Protein AF-D7G111-F1 (afdb_monomer)

Nearest PDB structures (foldseek):
  3nix-assembly6_F  TM=6.877E-01  e=3.888E-08  Cytophaga hutchinsonii ATCC 33406
  6net-assembly2_A  TM=7.060E-01  e=2.434E-07  Talaromyces stipitatus ATCC 10500
  7cp7-assembly1_A  TM=6.279E-01  e=1.270E-07  Aspergillus fumigatus Z5
  5tue-assembly2_B  TM=6.076E-01  e=1.063E-07  uncultured bacterium
  7kpt-assembly1_A  TM=6.202E-01  e=1.811E-07  Penicillium citrinum

Organism: Ectocarpus siliculosus (NCBI:txid2880)

Radius of gyration: 23.53 Å; Cα contacts (8 Å, |Δi|>4): 648; chains: 1; bounding box: 62×45×78 Å

Sequence (335 aa):
MEAMPSSIQAMGAGGSSTYQGLLRADAGWTALRNMKTGDDAGPAPTYVTESDTPLGAENPPAFDVVVCGGTLGIFVATALQMRGFRVGVVERGPLLGREQEWNISEAELEEMVEAEVLSKEDAEECVSIRFNPLRAGFKRAEGDPDAVDTFCPDVLNTGVKPSLLVDRARRRFEAKGGVVMEFTSIDGVSVRPDGVALSTSPSSPPGGKPPASGAATGEEVTSRLVLDCMGNASPMVRQIRWGKKPEGVCLVVGSCARGYNPDTNKSGDIIYANNPILDKGDGVGVQYFWEAFPAGSGPGDRLRHRTLPSSSPKRTLGLSFNESSRDCSKKQRRV

Foldseek 3Di:
DDDDDPDDDFQDVHGDPDPVSVVVVVVVLVCLLVQFFDVRLPDFDAFEAEDQDAPDPVDAAPWQEEEEAQLVSLLVQLLVLVVPTAYEYEAQADRFFTQFWFQAFPVVLVVSCVSVLAPPVLSVVFWLDFFDWAWEWADAAVVPPPTDIDTDGRGSRTIGGSRSSSVRSVVSSVVSPHYYHHQKDFRHWYQYPNWIWTFIAGHAYVPDDGPPDDDPGGDIRTHRYYHYPNPPPDSVVCSVQRSHRDQKDKDKDKDKDFDADLVPQRYWYCWDFPDHFDDPDPPDTWTKIKTKHQGSVDSRMIIIMIITMDRDSNDDDDDDDDDPPPDPDDDDDDD

pLDDT: mean 80.19, std 21.82, range [21.8, 98.81]

Structure (mmCIF, N/CA/C/O backbone):
data_AF-D7G111-F1
#
_entry.id   AF-D7G111-F1
#
loop_
_atom_site.group_PDB
_atom_site.id
_atom_site.type_symbol
_atom_site.label_atom_id
_atom_site.label_alt_id
_atom_site.label_comp_id
_atom_site.label_asym_id
_atom_site.label_entity_id
_atom_site.label_seq_id
_atom_site.pdbx_PDB_ins_code
_atom_site.Cartn_x
_atom_site.Cartn_y
_atom_site.Cartn_z
_atom_site.occupancy
_atom_site.B_iso_or_equiv
_atom_site.auth_seq_id
_atom_site.auth_comp_id
_atom_site.auth_asym_id
_atom_site.auth_atom_id
_atom_site.pdbx_PDB_model_num
ATOM 1 N N . MET A 1 1 ? 0.234 27.139 -22.743 1.00 32.88 1 MET A N 1
ATOM 2 C CA . MET A 1 1 ? 0.000 25.698 -22.520 1.00 32.88 1 MET A CA 1
ATOM 3 C C . MET A 1 1 ? -1.493 25.484 -22.589 1.00 32.88 1 MET A C 1
ATOM 5 O O . MET A 1 1 ? -2.193 25.985 -21.719 1.00 32.88 1 MET A O 1
ATOM 9 N N . GLU A 1 2 ? -1.977 24.849 -23.652 1.00 27.45 2 GLU A N 1
ATOM 10 C CA . GLU A 1 2 ? -3.376 24.424 -23.729 1.00 27.45 2 GLU A CA 1
ATOM 11 C C . GLU A 1 2 ? -3.625 23.352 -22.662 1.00 27.45 2 GLU A C 1
ATOM 13 O O . GLU A 1 2 ? -2.808 22.449 -22.470 1.00 27.45 2 GLU A O 1
ATOM 18 N N . ALA A 1 3 ? -4.713 23.497 -21.908 1.00 32.97 3 ALA A N 1
ATOM 19 C CA . ALA A 1 3 ? -5.114 22.515 -20.915 1.00 32.97 3 ALA A CA 1
ATOM 20 C C . ALA A 1 3 ? -5.545 21.225 -21.629 1.00 32.97 3 ALA A C 1
ATOM 22 O O . ALA A 1 3 ? -6.372 21.268 -22.538 1.00 32.97 3 ALA A O 1
ATOM 23 N N . MET A 1 4 ? -4.996 20.080 -21.215 1.00 35.44 4 MET A N 1
ATOM 24 C CA . MET A 1 4 ? -5.450 18.787 -21.727 1.00 35.44 4 MET A CA 1
ATOM 25 C C . MET A 1 4 ? -6.903 18.522 -21.296 1.00 35.44 4 MET A C 1
ATOM 27 O O . MET A 1 4 ? -7.257 18.852 -20.158 1.00 35.44 4 MET A O 1
ATOM 31 N N . PRO A 1 5 ? -7.739 17.920 -22.164 1.00 34.38 5 PRO A N 1
ATOM 32 C CA . PRO A 1 5 ? -9.140 17.643 -21.863 1.00 34.38 5 PRO A CA 1
ATOM 33 C C . PRO A 1 5 ? -9.310 16.761 -20.614 1.00 34.38 5 PRO A C 1
ATOM 35 O O . PRO A 1 5 ? -8.486 15.898 -20.305 1.00 34.38 5 PRO A O 1
ATOM 38 N N . SER A 1 6 ? -10.402 17.003 -19.889 1.00 38.88 6 SER A N 1
ATOM 39 C CA . SER A 1 6 ? -10.737 16.460 -18.564 1.00 38.88 6 SER A CA 1
ATOM 40 C C . SER A 1 6 ? -11.273 15.021 -18.564 1.00 38.88 6 SER A C 1
ATOM 42 O O . SER A 1 6 ? -11.900 14.600 -17.592 1.00 38.88 6 SER A O 1
ATOM 44 N N . SER A 1 7 ? -11.051 14.243 -19.626 1.00 38.06 7 SER A N 1
ATOM 45 C CA . SER A 1 7 ? -11.415 12.825 -19.634 1.00 38.06 7 SER A CA 1
ATOM 46 C C . SER A 1 7 ? -10.479 12.061 -18.693 1.00 38.06 7 SER A C 1
ATOM 48 O O . SER A 1 7 ? -9.290 11.963 -18.985 1.00 38.06 7 SER A O 1
ATOM 50 N N . ILE A 1 8 ? -11.039 11.616 -17.559 1.00 42.81 8 ILE A N 1
ATOM 51 C CA . ILE A 1 8 ? -10.524 10.669 -16.549 1.00 42.81 8 ILE A CA 1
ATOM 52 C C . ILE A 1 8 ? -9.005 10.476 -16.646 1.00 42.81 8 ILE A C 1
ATOM 54 O O . ILE A 1 8 ? -8.492 9.602 -17.336 1.00 42.81 8 ILE A O 1
ATOM 58 N N . GLN A 1 9 ? -8.278 11.380 -15.995 1.00 37.62 9 GLN A N 1
ATOM 59 C CA . GLN A 1 9 ? -6.823 11.362 -15.977 1.00 37.62 9 GLN A CA 1
ATOM 60 C C . GLN A 1 9 ? -6.347 10.415 -14.877 1.00 37.62 9 GLN A C 1
ATOM 62 O O . GLN A 1 9 ? -6.691 10.594 -13.707 1.00 37.62 9 GLN A O 1
ATOM 67 N N . ALA A 1 10 ? -5.530 9.432 -15.260 1.00 34.69 10 ALA A N 1
ATOM 68 C CA . ALA A 1 10 ? -4.959 8.442 -14.360 1.00 34.69 10 ALA A CA 1
ATOM 69 C C . ALA A 1 10 ? -4.316 9.101 -13.126 1.00 34.69 10 ALA A C 1
ATOM 71 O O . ALA A 1 10 ? -3.372 9.899 -13.206 1.00 34.69 10 ALA A O 1
ATOM 72 N N . MET A 1 11 ? -4.857 8.741 -11.967 1.00 37.78 11 MET A N 1
ATOM 73 C CA . MET A 1 11 ? -4.357 9.093 -10.650 1.00 37.78 11 MET A CA 1
ATOM 74 C C . MET A 1 11 ? -3.083 8.276 -10.378 1.00 37.78 11 MET A C 1
ATOM 76 O O . MET A 1 11 ? -3.148 7.081 -10.095 1.00 37.78 11 MET A O 1
ATOM 80 N N . GLY A 1 12 ? -1.905 8.905 -10.495 1.00 36.12 12 GLY A N 1
ATOM 81 C CA . GLY A 1 12 ? -0.625 8.306 -10.077 1.00 36.12 12 GLY A CA 1
ATOM 82 C C . GLY A 1 12 ? -0.606 7.971 -8.575 1.00 36.12 12 GLY A C 1
ATOM 83 O O . GLY A 1 12 ? -1.610 8.159 -7.892 1.00 36.12 12 GLY A O 1
ATOM 84 N N . ALA A 1 13 ? 0.527 7.516 -8.031 1.00 39.75 13 ALA A N 1
ATOM 85 C CA . ALA A 1 13 ? 0.721 7.209 -6.599 1.00 39.75 13 ALA A CA 1
ATOM 86 C C . ALA A 1 13 ? 0.657 8.469 -5.689 1.00 39.75 13 ALA A C 1
ATOM 88 O O . ALA A 1 13 ? 1.623 8.846 -5.035 1.00 39.75 13 ALA A O 1
ATOM 89 N N . GLY A 1 14 ? -0.478 9.173 -5.721 1.00 43.22 14 GLY A N 1
ATOM 90 C CA . GLY A 1 14 ? -0.670 10.558 -5.277 1.00 43.22 14 GLY A CA 1
ATOM 91 C C . GLY A 1 14 ? -1.715 11.353 -6.085 1.00 43.22 14 GLY A C 1
ATOM 92 O O . GLY A 1 14 ? -1.921 12.535 -5.829 1.00 43.22 14 GLY A O 1
ATOM 93 N N . GLY A 1 15 ? -2.398 10.737 -7.055 1.00 42.59 15 GLY A N 1
ATOM 94 C CA . GLY A 1 15 ? -3.694 11.216 -7.533 1.00 42.59 15 GLY A CA 1
ATOM 95 C C . GLY A 1 15 ? -3.726 12.453 -8.424 1.00 42.59 15 GLY A C 1
ATOM 96 O O . GLY A 1 15 ? -4.803 12.996 -8.649 1.00 42.59 15 GLY A O 1
ATOM 97 N N . SER A 1 16 ? -2.599 12.930 -8.949 1.00 50.22 16 SER A N 1
ATOM 98 C CA . SER A 1 16 ? -2.643 14.043 -9.901 1.00 50.22 16 SER A CA 1
ATOM 99 C C . SER A 1 16 ? -1.451 14.098 -10.827 1.00 50.22 16 SER A C 1
ATOM 101 O O . SER A 1 16 ? -0.372 14.544 -10.447 1.00 50.22 16 SER A O 1
ATOM 103 N N . SER A 1 17 ? -1.690 13.724 -12.071 1.00 53.44 17 SER A N 1
ATOM 104 C CA . SER A 1 17 ? -0.793 13.894 -13.213 1.00 53.44 17 SER A CA 1
ATOM 105 C C . SER A 1 17 ? -0.890 15.299 -13.837 1.00 53.44 17 SER A C 1
ATOM 107 O O . SER A 1 17 ? -0.518 15.506 -14.987 1.00 53.44 17 SER A O 1
ATOM 109 N N . THR A 1 18 ? -1.386 16.292 -13.091 1.00 66.19 18 THR A N 1
ATOM 110 C CA . THR A 1 18 ? -1.641 17.652 -13.586 1.00 66.19 18 THR A CA 1
ATOM 111 C C . THR A 1 18 ? -0.587 18.653 -13.116 1.00 66.19 18 THR A C 1
ATOM 113 O O . THR A 1 18 ? 0.121 18.424 -12.136 1.00 66.19 18 THR A O 1
ATOM 116 N N . TYR A 1 19 ? -0.535 19.825 -13.758 1.00 74.88 19 TYR A N 1
ATOM 117 C CA . TYR A 1 19 ? 0.204 20.996 -13.259 1.00 74.88 19 TYR A CA 1
ATOM 118 C C . TYR A 1 19 ? -0.081 21.274 -11.770 1.00 74.88 19 TYR A C 1
ATOM 120 O O . TYR A 1 19 ? 0.826 21.583 -11.005 1.00 74.88 19 TYR A O 1
ATOM 128 N N . GLN A 1 20 ? -1.322 21.052 -11.325 1.00 75.19 20 GLN A N 1
ATOM 129 C CA . GLN A 1 20 ? -1.703 21.155 -9.913 1.00 75.19 20 GLN A CA 1
ATOM 130 C C . GLN A 1 20 ? -1.015 20.113 -9.022 1.00 75.19 20 GLN A C 1
ATOM 132 O O . GLN A 1 20 ? -0.707 20.399 -7.869 1.00 75.19 20 GLN A O 1
ATOM 137 N N . GLY A 1 21 ? -0.746 18.915 -9.541 1.00 77.62 21 GLY A N 1
ATOM 138 C CA . GLY A 1 21 ? 0.060 17.909 -8.855 1.00 77.62 21 GLY A CA 1
ATOM 139 C C . GLY A 1 21 ? 1.498 18.366 -8.635 1.00 77.62 21 GLY A C 1
ATOM 140 O O . GLY A 1 21 ? 2.011 18.236 -7.526 1.00 77.62 21 GLY A O 1
ATOM 141 N N . LEU A 1 22 ? 2.112 18.982 -9.649 1.00 79.50 22 LEU A N 1
ATOM 142 C CA . LEU A 1 22 ? 3.447 19.574 -9.518 1.00 79.50 22 LEU A CA 1
ATOM 143 C C . LEU A 1 22 ? 3.460 20.727 -8.508 1.00 79.50 22 LEU A C 1
ATOM 145 O O . LEU A 1 22 ? 4.338 20.763 -7.652 1.00 79.50 22 LEU A O 1
ATOM 149 N N . LEU A 1 23 ? 2.461 21.617 -8.544 1.00 84.69 23 LEU A N 1
ATOM 150 C CA . LEU A 1 23 ? 2.323 22.692 -7.553 1.00 84.69 23 LEU A CA 1
ATOM 151 C C . LEU A 1 23 ? 2.184 22.147 -6.126 1.00 84.69 23 LEU A C 1
ATOM 153 O O . LEU A 1 23 ? 2.795 22.675 -5.200 1.00 84.69 23 LEU A O 1
ATOM 157 N N . ARG A 1 24 ? 1.423 21.064 -5.931 1.00 84.06 24 ARG A N 1
ATOM 158 C CA . ARG A 1 24 ? 1.317 20.407 -4.620 1.00 84.06 24 ARG A CA 1
ATOM 159 C C . ARG A 1 24 ? 2.620 19.756 -4.181 1.00 84.06 24 ARG A C 1
ATOM 161 O O . ARG A 1 24 ? 2.949 19.836 -3.000 1.00 84.06 24 ARG A O 1
ATOM 168 N N . ALA A 1 25 ? 3.349 19.125 -5.098 1.00 84.06 25 ALA A N 1
ATOM 169 C CA . ALA A 1 25 ? 4.656 18.553 -4.798 1.00 84.06 25 ALA A CA 1
ATOM 170 C C . ALA A 1 25 ? 5.648 19.645 -4.367 1.00 84.06 25 ALA A C 1
ATOM 172 O O . ALA A 1 25 ? 6.338 19.475 -3.364 1.00 84.06 25 ALA A O 1
ATOM 173 N N . ASP A 1 26 ? 5.663 20.788 -5.058 1.00 87.00 26 ASP A N 1
ATOM 174 C CA . ASP A 1 26 ? 6.509 21.934 -4.707 1.00 87.00 26 ASP A CA 1
ATOM 175 C C . ASP A 1 26 ? 6.110 22.573 -3.366 1.00 87.00 26 ASP A C 1
ATOM 177 O O . ASP A 1 26 ? 6.965 22.844 -2.518 1.00 87.00 26 ASP A O 1
ATOM 181 N N . ALA A 1 27 ? 4.807 22.729 -3.114 1.00 89.62 27 ALA A N 1
ATOM 182 C CA . ALA A 1 27 ? 4.300 23.199 -1.827 1.00 89.62 27 ALA A CA 1
ATOM 183 C C . ALA A 1 27 ? 4.681 22.242 -0.684 1.00 89.62 27 ALA A C 1
ATOM 185 O O . ALA A 1 27 ? 5.163 22.683 0.360 1.00 89.62 27 ALA A O 1
ATOM 186 N N . GLY A 1 28 ? 4.526 20.930 -0.892 1.00 87.88 28 GLY A N 1
ATOM 187 C CA . GLY A 1 28 ? 4.924 19.900 0.068 1.00 87.88 28 GLY A CA 1
ATOM 188 C C . GLY A 1 28 ? 6.430 19.902 0.329 1.00 87.88 28 GLY A C 1
ATOM 189 O O . GLY A 1 28 ? 6.862 19.840 1.480 1.00 87.88 28 GLY A O 1
ATOM 190 N N . TRP A 1 29 ? 7.237 20.055 -0.721 1.00 87.06 29 TRP A N 1
ATOM 191 C CA . TRP A 1 29 ? 8.682 20.200 -0.594 1.00 87.06 29 TRP A CA 1
ATOM 192 C C . TRP A 1 29 ? 9.055 21.446 0.209 1.00 87.06 29 TRP A C 1
ATOM 194 O O . TRP A 1 29 ? 9.820 21.364 1.168 1.00 87.06 29 TRP A O 1
ATOM 204 N N . THR A 1 30 ? 8.474 22.597 -0.123 1.00 90.50 30 THR A N 1
ATOM 205 C CA . THR A 1 30 ? 8.692 23.856 0.598 1.00 90.50 30 THR A CA 1
ATOM 206 C C . THR A 1 30 ? 8.307 23.739 2.072 1.00 90.50 30 THR A C 1
ATOM 208 O O . THR A 1 30 ? 9.078 24.166 2.935 1.00 90.50 30 THR A O 1
ATOM 211 N N . ALA A 1 31 ? 7.182 23.090 2.380 1.00 89.56 31 ALA A N 1
ATOM 212 C CA . ALA A 1 31 ? 6.776 22.812 3.753 1.00 89.56 31 ALA A CA 1
ATOM 213 C C . ALA A 1 31 ? 7.804 21.941 4.495 1.00 89.56 31 ALA A C 1
ATOM 215 O O . ALA A 1 31 ? 8.184 22.277 5.612 1.00 89.56 31 ALA A O 1
ATOM 216 N N . LEU A 1 32 ? 8.322 20.876 3.872 1.00 88.25 32 LEU A N 1
ATOM 217 C CA . LEU A 1 32 ? 9.346 20.012 4.477 1.00 88.25 32 LEU A CA 1
ATOM 218 C C . LEU A 1 32 ? 10.658 20.751 4.763 1.00 88.25 32 LEU A C 1
ATOM 220 O O . LEU A 1 32 ? 11.273 20.542 5.812 1.00 88.25 32 LEU A O 1
ATOM 224 N N . ARG A 1 33 ? 11.092 21.641 3.863 1.00 87.25 33 ARG A N 1
ATOM 225 C CA . ARG A 1 33 ? 12.317 22.427 4.080 1.00 87.25 33 ARG A CA 1
ATOM 226 C C . ARG A 1 33 ? 12.196 23.359 5.274 1.00 87.25 33 ARG A C 1
ATOM 228 O O . ARG A 1 33 ? 13.112 23.432 6.098 1.00 87.25 33 ARG A O 1
ATOM 235 N N . ASN A 1 34 ? 11.037 23.997 5.383 1.00 90.62 34 ASN A N 1
ATOM 236 C CA . ASN A 1 34 ? 10.720 24.972 6.420 1.00 90.62 34 ASN A CA 1
ATOM 237 C C . ASN A 1 34 ? 10.120 24.340 7.685 1.00 90.62 34 ASN A C 1
ATOM 239 O O . ASN A 1 34 ? 9.802 25.057 8.631 1.00 90.62 34 ASN A O 1
ATOM 243 N N . MET A 1 35 ? 9.972 23.011 7.721 1.00 88.75 35 MET A N 1
ATOM 244 C CA . MET A 1 35 ? 9.436 22.286 8.869 1.00 88.75 35 MET A CA 1
ATOM 245 C C . MET A 1 35 ? 10.285 22.571 10.110 1.00 88.75 35 MET A C 1
ATOM 247 O O . MET A 1 35 ? 11.513 22.415 10.083 1.00 88.75 35 MET A O 1
ATOM 251 N N . LYS A 1 36 ? 9.611 22.966 11.191 1.00 90.62 36 LYS A N 1
ATOM 252 C CA . LYS A 1 36 ? 10.206 23.086 12.521 1.00 90.62 36 LYS A CA 1
ATOM 253 C C . LYS A 1 36 ? 10.406 21.696 13.128 1.00 90.62 36 LYS A C 1
ATOM 255 O O . LYS A 1 36 ? 9.620 20.785 12.873 1.00 90.62 36 LYS A O 1
ATOM 260 N N . THR A 1 37 ? 11.474 21.524 13.894 1.00 90.88 37 THR A N 1
ATOM 261 C CA . THR A 1 37 ? 11.897 20.228 14.447 1.00 90.88 37 THR A CA 1
ATOM 262 C C . THR A 1 37 ? 12.288 20.369 15.907 1.00 90.88 37 THR A C 1
ATOM 264 O O . THR A 1 37 ? 12.639 21.467 16.327 1.00 90.88 37 THR A O 1
ATOM 267 N N . GLY A 1 38 ? 12.293 19.265 16.656 1.00 86.81 38 GLY A N 1
ATOM 268 C CA . GLY A 1 38 ? 12.578 19.304 18.094 1.00 86.81 38 GLY A CA 1
ATOM 269 C C . GLY A 1 38 ? 11.571 20.188 18.831 1.00 86.81 38 GLY A C 1
ATOM 270 O O . GLY A 1 38 ? 10.390 20.180 18.488 1.00 86.81 38 GLY A O 1
ATOM 271 N N . ASP A 1 39 ? 12.043 20.980 19.790 1.00 87.19 39 ASP A N 1
ATOM 272 C CA . ASP A 1 39 ? 11.187 21.826 20.635 1.00 87.19 39 ASP A CA 1
ATOM 273 C C . ASP A 1 39 ? 10.405 22.878 19.828 1.00 87.19 39 ASP A C 1
ATOM 275 O O . ASP A 1 39 ? 9.240 23.160 20.113 1.00 87.19 39 ASP A O 1
ATOM 279 N N . ASP A 1 40 ? 10.997 23.389 18.743 1.00 92.31 40 ASP A N 1
ATOM 280 C CA . ASP A 1 40 ? 10.363 24.378 17.863 1.00 92.31 40 ASP A CA 1
ATOM 281 C C . ASP A 1 40 ? 9.170 23.811 17.080 1.00 92.31 40 ASP A C 1
ATOM 283 O O . ASP A 1 40 ? 8.367 24.577 16.535 1.00 92.31 40 ASP A O 1
ATOM 287 N N . ALA A 1 41 ? 9.044 22.482 16.982 1.00 90.00 41 ALA A N 1
ATOM 288 C CA . ALA A 1 41 ? 7.912 21.846 16.314 1.00 90.00 41 ALA A CA 1
ATOM 289 C C . ALA A 1 41 ? 6.585 22.108 17.043 1.00 90.00 41 ALA A C 1
ATOM 291 O O . ALA A 1 41 ? 5.532 22.049 16.413 1.00 90.00 41 ALA A O 1
ATOM 292 N N . GLY A 1 42 ? 6.629 22.447 18.335 1.00 91.19 42 GLY A N 1
ATOM 293 C CA . GLY A 1 42 ? 5.439 22.572 19.168 1.00 91.19 42 GLY A CA 1
ATOM 294 C C . GLY A 1 42 ? 4.848 21.209 19.558 1.00 91.19 42 GLY A C 1
ATOM 295 O O . GLY A 1 42 ? 5.468 20.165 19.317 1.00 91.19 42 GLY A O 1
ATOM 296 N N . PRO A 1 43 ? 3.657 21.197 20.185 1.00 90.88 43 PRO A N 1
ATOM 297 C CA . PRO A 1 43 ? 3.047 19.967 20.677 1.00 90.88 43 PRO A CA 1
ATOM 298 C C . PRO A 1 43 ? 2.751 18.998 19.529 1.00 90.88 43 PRO A C 1
ATOM 300 O O . PRO A 1 43 ? 2.358 19.410 18.436 1.00 90.88 43 PRO A O 1
ATOM 303 N N . ALA A 1 44 ? 2.938 17.703 19.789 1.00 86.50 44 ALA A N 1
ATOM 304 C CA . ALA A 1 44 ? 2.622 16.666 18.817 1.00 86.50 44 ALA A CA 1
ATOM 305 C C . ALA A 1 44 ? 1.118 16.632 18.509 1.00 86.50 44 ALA A C 1
ATOM 307 O O . ALA A 1 44 ? 0.309 16.833 19.419 1.00 86.50 44 ALA A O 1
ATOM 308 N N . PRO A 1 45 ? 0.723 16.354 17.253 1.00 89.56 45 PRO A N 1
ATOM 309 C CA . PRO A 1 45 ? -0.668 16.094 16.937 1.00 89.56 45 PRO A CA 1
ATOM 310 C C . PRO A 1 45 ? -1.130 14.867 17.719 1.00 89.56 45 PRO A C 1
ATOM 312 O O . PRO A 1 45 ? -0.413 13.870 17.818 1.00 89.56 45 PRO A O 1
ATOM 315 N N . THR A 1 46 ? -2.337 14.946 18.260 1.00 92.38 46 THR A N 1
ATOM 316 C CA . THR A 1 46 ? -2.954 13.854 19.004 1.00 92.38 46 THR A CA 1
ATOM 317 C C . THR A 1 46 ? -3.967 13.165 18.106 1.00 92.38 46 THR A C 1
ATOM 319 O O . THR A 1 46 ? -5.034 13.703 17.836 1.00 92.38 46 THR A O 1
ATOM 322 N N . TYR A 1 47 ? -3.596 11.993 17.612 1.00 95.25 47 TYR A N 1
ATOM 323 C CA . TYR A 1 47 ? -4.416 11.146 16.756 1.00 95.25 47 TYR A CA 1
ATOM 324 C C . TYR A 1 47 ? -4.613 9.760 17.370 1.00 95.25 47 TYR A C 1
ATOM 326 O O . TYR A 1 47 ? -5.726 9.252 17.370 1.00 95.25 47 TYR A O 1
ATOM 334 N N . VAL A 1 48 ? -3.554 9.173 17.933 1.00 96.88 48 VAL A N 1
ATOM 335 C CA . VAL A 1 48 ? -3.623 7.988 18.795 1.00 96.88 48 VAL A CA 1
ATOM 336 C C . VAL A 1 48 ? -3.488 8.426 20.250 1.00 96.88 48 VAL A C 1
ATOM 338 O O . VAL A 1 48 ? -2.525 9.119 20.594 1.00 96.88 48 VAL A O 1
ATOM 341 N N . THR A 1 49 ? -4.436 8.021 21.090 1.00 96.25 49 THR A N 1
ATOM 342 C CA . THR A 1 49 ? -4.447 8.248 22.539 1.00 96.25 49 THR A CA 1
ATOM 343 C C . THR A 1 49 ? -4.582 6.937 23.294 1.00 96.25 49 THR A C 1
ATOM 345 O O . THR A 1 49 ? -5.145 5.972 22.785 1.00 96.25 49 THR A O 1
ATOM 348 N N . GLU A 1 50 ? -4.094 6.918 24.528 1.00 96.12 50 GLU A N 1
ATOM 349 C CA . GLU A 1 50 ? -4.391 5.860 25.491 1.00 96.12 50 GLU A CA 1
ATOM 350 C C . GLU A 1 50 ? -5.469 6.355 26.460 1.00 96.12 50 GLU A C 1
ATOM 352 O O . GLU A 1 50 ? -5.526 7.541 26.799 1.00 96.12 50 GLU A O 1
ATOM 357 N N . SER A 1 51 ? -6.352 5.455 26.876 1.00 93.94 51 SER A N 1
ATOM 358 C CA . SER A 1 51 ? -7.373 5.705 27.886 1.00 93.94 51 SER A CA 1
ATOM 359 C C . SER A 1 51 ? -7.457 4.510 28.820 1.00 93.94 51 SER A C 1
ATOM 361 O O . SER A 1 51 ? -7.500 3.376 28.358 1.00 93.94 51 SER A O 1
ATOM 363 N N . ASP A 1 52 ? -7.565 4.762 30.123 1.00 94.19 52 ASP A N 1
ATOM 364 C CA . ASP A 1 52 ? -7.799 3.711 31.122 1.00 94.19 52 ASP A CA 1
ATOM 365 C C . ASP A 1 52 ? -9.265 3.248 31.162 1.00 94.19 52 ASP A C 1
ATOM 367 O O . ASP A 1 52 ? -9.611 2.327 31.899 1.00 94.19 52 ASP A O 1
ATOM 371 N N . THR A 1 53 ? -10.150 3.894 30.394 1.00 91.19 53 THR A N 1
ATOM 372 C CA . THR A 1 53 ? -11.566 3.519 30.322 1.00 91.19 53 THR A CA 1
ATOM 373 C C . THR A 1 53 ? -11.724 2.337 29.363 1.00 91.19 53 THR A C 1
ATOM 375 O O . THR A 1 53 ? -11.396 2.492 28.188 1.00 91.19 53 THR A O 1
ATOM 378 N N . PRO A 1 54 ? -12.227 1.171 29.811 1.00 91.06 54 PRO A N 1
ATOM 379 C CA . PRO A 1 54 ? -12.513 0.043 28.923 1.00 91.06 54 PRO A CA 1
ATOM 380 C C . PRO A 1 54 ? -13.588 0.381 27.880 1.00 91.06 54 PRO A C 1
ATOM 382 O O . PRO A 1 54 ? -14.424 1.258 28.102 1.00 91.06 54 PRO A O 1
ATOM 385 N N . LEU A 1 55 ? -13.607 -0.342 26.759 1.00 87.88 55 LEU A N 1
ATOM 386 C CA . LEU A 1 55 ? -14.716 -0.351 25.798 1.00 87.88 55 LEU A CA 1
ATOM 387 C C . LEU A 1 55 ? -16.024 -0.784 26.475 1.00 87.88 55 LEU A C 1
ATOM 389 O O . LEU A 1 55 ? -17.087 -0.255 26.155 1.00 87.88 55 LEU A O 1
ATOM 393 N N . GLY A 1 56 ? -15.923 -1.696 27.446 1.00 79.44 56 GLY A N 1
ATOM 394 C CA . GLY A 1 56 ? -17.027 -2.143 28.287 1.00 79.44 56 GLY A CA 1
ATOM 395 C C . GLY A 1 56 ? -17.307 -3.633 28.115 1.00 79.44 56 GLY A C 1
ATOM 396 O O . GLY A 1 56 ? -17.342 -4.159 27.008 1.00 79.44 56 GLY A O 1
ATOM 397 N N . ALA A 1 57 ? -17.551 -4.327 29.230 1.00 64.31 57 ALA A N 1
ATOM 398 C CA . ALA A 1 57 ? -17.741 -5.780 29.240 1.00 64.31 57 ALA A CA 1
ATOM 399 C C . ALA A 1 57 ? -19.040 -6.248 28.555 1.00 64.31 57 ALA A C 1
ATOM 401 O O . ALA A 1 57 ? -19.149 -7.416 28.188 1.00 64.31 57 ALA A O 1
ATOM 402 N N . GLU A 1 58 ? -20.025 -5.359 28.399 1.00 70.25 58 GLU A N 1
ATOM 403 C CA . GLU A 1 58 ? -21.354 -5.713 27.885 1.00 70.25 58 GLU A CA 1
ATOM 404 C C . GLU A 1 58 ? -21.415 -5.803 26.353 1.00 70.25 58 GLU A C 1
ATOM 406 O O . GLU A 1 58 ? -22.322 -6.447 25.833 1.00 70.25 58 GLU A O 1
ATOM 411 N N . ASN A 1 59 ? -20.438 -5.241 25.626 1.00 70.12 59 ASN A N 1
ATOM 412 C CA . ASN A 1 59 ? -20.365 -5.322 24.166 1.00 70.12 59 ASN A CA 1
ATOM 413 C C . ASN A 1 59 ? -18.935 -5.658 23.715 1.00 70.12 59 ASN A C 1
ATOM 415 O O . ASN A 1 59 ? -18.062 -4.792 23.775 1.00 70.12 59 ASN A O 1
ATOM 419 N N . PRO A 1 60 ? -18.663 -6.890 23.240 1.00 83.88 60 PRO A N 1
ATOM 420 C CA . PRO A 1 60 ? -17.348 -7.217 22.705 1.00 83.88 60 PRO A CA 1
ATOM 421 C C . PRO A 1 60 ? -17.029 -6.337 21.485 1.00 83.88 60 PRO A C 1
ATOM 423 O O . PRO A 1 60 ? -17.954 -5.931 20.773 1.00 83.88 60 PRO A O 1
ATOM 426 N N . PRO A 1 61 ? -15.738 -6.093 21.182 1.00 91.69 61 PRO A N 1
ATOM 427 C CA . PRO A 1 61 ? -15.354 -5.340 19.997 1.00 91.69 61 PRO A CA 1
ATOM 428 C C . PRO A 1 61 ? -16.023 -5.890 18.731 1.00 91.69 61 PRO A C 1
ATOM 430 O O . PRO A 1 61 ? -16.065 -7.114 18.516 1.00 91.69 61 PRO A O 1
ATOM 433 N N . ALA A 1 62 ? -16.535 -4.982 17.895 1.00 94.00 62 ALA A N 1
ATOM 434 C CA . ALA A 1 62 ? -17.245 -5.325 16.664 1.00 94.00 62 ALA A CA 1
ATOM 435 C C . ALA A 1 62 ? -16.369 -6.177 15.733 1.00 94.00 62 ALA A C 1
ATOM 437 O O . ALA A 1 62 ? -16.847 -7.137 15.124 1.00 94.00 62 ALA A O 1
ATOM 438 N N . PHE A 1 63 ? -15.070 -5.880 15.709 1.00 97.69 63 PHE A N 1
ATOM 439 C CA . PHE A 1 63 ? -14.075 -6.577 14.907 1.00 97.69 63 PHE A CA 1
ATOM 440 C C . PHE A 1 63 ? -12.943 -7.144 15.762 1.00 97.69 63 PHE A C 1
ATOM 442 O O . PHE A 1 63 ? -12.608 -6.638 16.833 1.00 97.69 63 PHE A O 1
ATOM 449 N N . ASP A 1 64 ? -12.291 -8.182 15.259 1.00 98.25 64 ASP A N 1
ATOM 450 C CA . ASP A 1 64 ? -11.006 -8.611 15.799 1.00 98.25 64 ASP A CA 1
ATOM 451 C C . ASP A 1 64 ? -9.895 -7.702 15.264 1.00 98.25 64 ASP A C 1
ATOM 453 O O . ASP A 1 64 ? -9.035 -7.271 16.030 1.00 98.25 64 ASP A O 1
ATOM 457 N N . VAL A 1 65 ? -9.965 -7.332 13.979 1.00 98.62 65 VAL A N 1
ATOM 458 C CA . VAL A 1 65 ? -9.004 -6.427 13.334 1.00 98.62 65 VAL A CA 1
ATOM 459 C C . VAL A 1 65 ? -9.727 -5.362 12.513 1.00 98.62 65 VAL A C 1
ATOM 461 O O . VAL A 1 65 ? -10.607 -5.683 11.718 1.00 98.62 65 VAL A O 1
ATOM 464 N N . VAL A 1 66 ? -9.324 -4.100 12.655 1.00 98.62 66 VAL A N 1
ATOM 465 C CA . VAL A 1 66 ? -9.689 -3.026 11.721 1.00 98.62 66 VAL A CA 1
ATOM 466 C C . VAL A 1 66 ? -8.458 -2.591 10.937 1.00 98.62 66 VAL A C 1
ATOM 468 O O . VAL A 1 66 ? -7.433 -2.238 11.516 1.00 98.62 66 VAL A O 1
ATOM 471 N N . VAL A 1 67 ? -8.559 -2.616 9.610 1.00 98.69 67 VAL A N 1
ATOM 472 C CA . VAL A 1 67 ? -7.522 -2.146 8.687 1.00 98.69 67 VAL A CA 1
ATOM 473 C C . VAL A 1 67 ? -7.882 -0.745 8.198 1.00 98.69 67 VAL A C 1
ATOM 475 O O . VAL A 1 67 ? -8.907 -0.541 7.548 1.00 98.69 67 VAL A O 1
ATOM 478 N N . CYS A 1 68 ? -7.033 0.229 8.506 1.00 97.38 68 CYS A N 1
ATOM 479 C CA . CYS A 1 68 ? -7.215 1.627 8.130 1.00 97.38 68 CYS A CA 1
ATOM 480 C C . CYS A 1 68 ? -6.501 1.892 6.802 1.00 97.38 68 CYS A C 1
ATOM 482 O O . CYS A 1 68 ? -5.283 1.777 6.744 1.00 97.38 68 CYS A O 1
ATOM 484 N N . GLY A 1 69 ? -7.222 2.279 5.751 1.00 95.56 69 GLY A N 1
ATOM 485 C CA . GLY A 1 69 ? -6.688 2.418 4.392 1.00 95.56 69 GLY A CA 1
ATOM 486 C C . GLY A 1 69 ? -6.870 1.136 3.579 1.00 95.56 69 GLY A C 1
ATOM 487 O O . GLY A 1 69 ? -6.203 0.127 3.803 1.00 95.56 69 GLY A O 1
ATOM 488 N N . GLY A 1 70 ? -7.785 1.175 2.613 1.00 93.44 70 GLY A N 1
ATOM 489 C CA . GLY A 1 70 ? -8.301 -0.012 1.939 1.00 93.44 70 GLY A CA 1
ATOM 490 C C . GLY A 1 70 ? -7.552 -0.416 0.673 1.00 93.44 70 GLY A C 1
ATOM 491 O O . GLY A 1 70 ? -7.515 -1.598 0.361 1.00 93.44 70 GLY A O 1
ATOM 492 N N . THR A 1 71 ? -6.921 0.518 -0.048 1.00 91.50 71 THR A N 1
ATOM 493 C CA . THR A 1 71 ? -6.384 0.231 -1.402 1.00 91.50 71 THR A CA 1
ATOM 494 C C . THR A 1 71 ? -5.387 -0.936 -1.425 1.00 91.50 71 THR A C 1
ATOM 496 O O . THR A 1 71 ? -5.542 -1.851 -2.224 1.00 91.50 71 THR A O 1
ATOM 499 N N . LEU A 1 72 ? -4.370 -0.915 -0.556 1.00 93.38 72 LEU A N 1
ATOM 500 C CA . LEU A 1 72 ? -3.462 -2.057 -0.360 1.00 93.38 72 LEU A CA 1
ATOM 501 C C . LEU A 1 72 ? -3.844 -2.882 0.874 1.00 93.38 72 LEU A C 1
ATOM 503 O O . LEU A 1 72 ? -3.597 -4.085 0.914 1.00 93.38 72 LEU A O 1
ATOM 507 N N . GLY A 1 73 ? -4.479 -2.252 1.869 1.00 97.44 73 GLY A N 1
ATOM 508 C CA . GLY A 1 73 ? -4.903 -2.922 3.096 1.00 97.44 73 GLY A CA 1
ATOM 509 C C . GLY A 1 73 ? -5.912 -4.045 2.859 1.00 97.44 73 GLY A C 1
ATOM 510 O O . GLY A 1 73 ? -5.939 -4.993 3.641 1.00 97.44 73 GLY A O 1
ATOM 511 N N . ILE A 1 74 ? -6.679 -4.008 1.761 1.00 98.44 74 ILE A N 1
ATOM 512 C CA . ILE A 1 74 ? -7.638 -5.066 1.426 1.00 98.44 74 ILE A CA 1
ATOM 513 C C . ILE A 1 74 ? -6.970 -6.437 1.287 1.00 98.44 74 ILE A C 1
ATOM 515 O O . ILE A 1 74 ? -7.585 -7.435 1.647 1.00 98.44 74 ILE A O 1
ATOM 519 N N . PHE A 1 75 ? -5.712 -6.520 0.842 1.00 98.31 75 PHE A N 1
ATOM 520 C CA . PHE A 1 75 ? -5.021 -7.806 0.696 1.00 98.31 75 PHE A CA 1
ATOM 521 C C . PHE A 1 75 ? -4.757 -8.453 2.057 1.00 98.31 75 PHE A C 1
ATOM 523 O O . PHE A 1 75 ? -5.086 -9.619 2.272 1.00 98.31 75 PHE A O 1
ATOM 530 N N . VAL A 1 76 ? -4.260 -7.664 3.013 1.00 98.12 76 VAL A N 1
ATOM 531 C CA . VAL A 1 76 ? -4.050 -8.114 4.396 1.00 98.12 76 VAL A CA 1
ATOM 532 C C . VAL A 1 76 ? -5.388 -8.414 5.072 1.00 98.12 76 VAL A C 1
ATOM 534 O O . VAL A 1 76 ? -5.527 -9.449 5.722 1.00 98.12 76 VAL A O 1
ATOM 537 N N . ALA A 1 77 ? -6.394 -7.556 4.878 1.00 98.69 77 ALA A N 1
ATOM 538 C CA . ALA A 1 77 ? -7.732 -7.758 5.425 1.00 98.69 77 ALA A CA 1
ATOM 539 C C . ALA A 1 77 ? -8.365 -9.064 4.922 1.00 98.69 77 ALA A C 1
ATOM 541 O O . ALA A 1 77 ? -8.894 -9.838 5.717 1.00 98.69 77 ALA A O 1
ATOM 542 N N . THR A 1 78 ? -8.242 -9.347 3.622 1.00 98.75 78 THR A N 1
ATOM 543 C CA . THR A 1 78 ? -8.716 -10.595 3.008 1.00 98.75 78 THR A CA 1
ATOM 544 C C . THR A 1 78 ? -7.993 -11.796 3.601 1.00 98.75 78 THR A C 1
ATOM 546 O O . THR A 1 78 ? -8.648 -12.728 4.057 1.00 98.75 78 THR A O 1
ATOM 549 N N . ALA A 1 79 ? -6.661 -11.755 3.690 1.00 98.56 79 ALA A N 1
ATOM 550 C CA . ALA A 1 79 ? -5.873 -12.851 4.251 1.00 98.56 79 ALA A CA 1
ATOM 551 C C . ALA A 1 79 ? -6.217 -13.141 5.726 1.00 98.56 79 ALA A C 1
ATOM 553 O O . ALA A 1 79 ? -6.150 -14.286 6.174 1.00 98.56 79 ALA A O 1
ATOM 554 N N . LEU A 1 80 ? -6.567 -12.119 6.511 1.00 98.69 80 LEU A N 1
ATOM 555 C CA . LEU A 1 80 ? -7.031 -12.285 7.893 1.00 98.69 80 LEU A CA 1
ATOM 556 C C . LEU A 1 80 ? -8.464 -12.835 7.948 1.00 98.69 80 LEU A C 1
ATOM 558 O O . LEU A 1 80 ? -8.741 -13.744 8.730 1.00 98.69 80 LEU A O 1
ATOM 562 N N . GLN A 1 81 ? -9.354 -12.345 7.085 1.00 98.56 81 GLN A N 1
ATOM 563 C CA . GLN A 1 81 ? -10.734 -12.823 6.992 1.00 98.56 81 GLN A CA 1
ATOM 564 C C . GLN A 1 81 ? -10.796 -14.306 6.583 1.00 98.56 81 GLN A C 1
ATOM 566 O O . GLN A 1 81 ? -11.588 -15.068 7.138 1.00 98.56 81 GLN A O 1
ATOM 571 N N . MET A 1 82 ? -9.926 -14.752 5.669 1.00 98.12 82 MET A N 1
ATOM 572 C CA . MET A 1 82 ? -9.833 -16.167 5.273 1.00 98.12 82 MET A CA 1
ATOM 573 C C . MET A 1 82 ? -9.380 -17.068 6.428 1.00 98.12 82 MET A C 1
ATOM 575 O O . MET A 1 82 ? -9.871 -18.186 6.568 1.00 98.12 82 MET A O 1
ATOM 579 N N . ARG A 1 83 ? -8.554 -16.539 7.340 1.00 97.81 83 ARG A N 1
ATOM 580 C CA . ARG A 1 83 ? -8.141 -17.220 8.580 1.00 97.81 83 ARG A CA 1
ATOM 581 C C . ARG A 1 83 ? -9.201 -17.201 9.692 1.00 97.81 83 ARG A C 1
ATOM 583 O O . ARG A 1 83 ? -8.943 -17.719 10.775 1.00 97.81 83 ARG A O 1
ATOM 590 N N . GLY A 1 84 ? -10.387 -16.645 9.438 1.00 97.88 84 GLY A N 1
ATOM 591 C CA . GLY A 1 84 ? -11.535 -16.700 10.347 1.00 97.88 84 GLY A CA 1
ATOM 592 C C . GLY A 1 84 ? -11.645 -15.545 11.345 1.00 97.88 84 GLY A C 1
ATOM 593 O O . GLY A 1 84 ? -12.490 -15.609 12.236 1.00 97.88 84 GLY A O 1
ATOM 594 N N . PHE A 1 85 ? -10.833 -14.493 11.210 1.00 98.56 85 PHE A N 1
ATOM 595 C CA . PHE A 1 85 ? -10.999 -13.272 12.002 1.00 98.56 85 PHE A CA 1
ATOM 596 C C . PHE A 1 85 ? -12.173 -12.435 11.485 1.00 98.56 85 PHE A C 1
ATOM 598 O O . PHE A 1 85 ? -12.442 -12.414 10.286 1.00 98.56 85 PHE A O 1
ATOM 605 N N . ARG A 1 86 ? -12.845 -11.695 12.375 1.00 98.19 86 ARG A N 1
ATOM 606 C CA . ARG A 1 86 ? -13.823 -10.668 11.987 1.00 98.19 86 ARG A CA 1
ATOM 607 C C . ARG A 1 86 ? -13.075 -9.393 11.634 1.00 98.19 86 ARG A C 1
ATOM 609 O O . ARG A 1 86 ? -12.536 -8.735 12.527 1.00 98.19 86 ARG A O 1
ATOM 616 N N . VAL A 1 87 ? -13.023 -9.047 10.354 1.00 98.81 87 VAL A N 1
ATOM 617 C CA . VAL A 1 87 ? -12.196 -7.936 9.882 1.00 98.81 87 VAL A CA 1
ATOM 618 C C . VAL A 1 87 ? -13.050 -6.823 9.278 1.00 98.81 87 VAL A C 1
ATOM 620 O O . VAL A 1 87 ? -13.954 -7.072 8.480 1.00 98.81 87 VAL A O 1
ATOM 623 N N . GLY A 1 88 ? -12.742 -5.585 9.662 1.00 98.31 88 GLY A N 1
ATOM 624 C CA . GLY A 1 88 ? -13.294 -4.370 9.068 1.00 98.31 88 GLY A CA 1
ATOM 625 C C . GLY A 1 88 ? -12.221 -3.597 8.300 1.00 98.31 88 GLY A C 1
ATOM 626 O O . GLY A 1 88 ? -11.065 -3.561 8.718 1.00 98.31 88 GLY A O 1
ATOM 627 N N . VAL A 1 89 ? -12.587 -2.956 7.193 1.00 98.56 89 VAL A N 1
ATOM 628 C CA . VAL A 1 89 ? -11.720 -2.036 6.442 1.00 98.56 89 VAL A CA 1
ATOM 629 C C . VAL A 1 89 ? -12.351 -0.654 6.452 1.00 98.56 89 VAL A C 1
ATOM 631 O O . VAL A 1 89 ? -13.496 -0.510 6.035 1.00 98.56 89 VAL A O 1
ATOM 634 N N . VAL A 1 90 ? -11.610 0.361 6.893 1.00 96.56 90 VAL A N 1
ATOM 635 C CA . VAL A 1 90 ? -12.050 1.763 6.852 1.00 96.56 90 VAL A CA 1
ATOM 636 C C . VAL A 1 90 ? -11.269 2.491 5.767 1.00 96.56 90 VAL A C 1
ATOM 638 O O . VAL A 1 90 ? -10.039 2.547 5.811 1.00 96.56 90 VAL A O 1
ATOM 641 N N . GLU A 1 91 ? -11.971 3.059 4.792 1.00 93.94 91 GLU A N 1
ATOM 642 C CA . GLU A 1 91 ? -11.386 3.818 3.692 1.00 93.94 91 GLU A CA 1
ATOM 643 C C . GLU A 1 91 ? -12.058 5.187 3.585 1.00 93.94 91 GLU A C 1
ATOM 645 O O . GLU A 1 91 ? -13.280 5.312 3.513 1.00 93.94 91 GLU A O 1
ATOM 650 N N . ARG A 1 92 ? -11.237 6.239 3.540 1.00 91.19 92 ARG A N 1
ATOM 651 C CA . ARG A 1 92 ? -11.721 7.614 3.439 1.00 91.19 92 ARG A CA 1
ATOM 652 C C . ARG A 1 92 ? -12.299 7.897 2.062 1.00 91.19 92 ARG A C 1
ATOM 654 O O . ARG A 1 92 ? -13.151 8.764 1.939 1.00 91.19 92 ARG A O 1
ATOM 661 N N . GLY A 1 93 ? -11.794 7.265 1.014 1.00 89.25 93 GLY A N 1
ATOM 662 C CA . GLY A 1 93 ? -12.334 7.383 -0.336 1.00 89.25 93 GLY A CA 1
ATOM 663 C C . GLY A 1 93 ? -13.224 6.202 -0.719 1.00 89.25 93 GLY A C 1
ATOM 664 O O . GLY A 1 93 ? -13.705 5.468 0.144 1.00 89.25 93 GLY A O 1
ATOM 665 N N . PRO A 1 94 ? -13.417 5.992 -2.026 1.00 90.06 94 PRO A N 1
ATOM 666 C CA . PRO A 1 94 ? -13.776 4.679 -2.524 1.00 90.06 94 PRO A CA 1
ATOM 667 C C . PRO A 1 94 ? -12.568 3.728 -2.443 1.00 90.06 94 PRO A C 1
ATOM 669 O O . PRO A 1 94 ? -11.432 4.110 -2.742 1.00 90.06 94 PRO A O 1
ATOM 672 N N . LEU A 1 95 ? -12.818 2.474 -2.082 1.00 92.12 95 LEU A N 1
ATOM 673 C CA . LEU A 1 95 ? -11.853 1.385 -2.127 1.00 92.12 95 LEU A CA 1
ATOM 674 C C . LEU A 1 95 ? -11.790 0.868 -3.566 1.00 92.12 95 LEU A C 1
ATOM 676 O O . LEU A 1 95 ? -12.570 0.008 -3.979 1.00 92.12 95 LEU A O 1
ATOM 680 N N . LEU A 1 96 ? -10.848 1.416 -4.334 1.00 90.38 96 LEU A N 1
ATOM 681 C CA . LEU A 1 96 ? -10.623 1.046 -5.726 1.00 90.38 96 LEU A CA 1
ATOM 682 C C . LEU A 1 96 ? -9.138 1.010 -6.073 1.00 90.38 96 LEU A C 1
ATOM 684 O O . LEU A 1 96 ? -8.334 1.803 -5.581 1.00 90.38 96 LEU A O 1
ATOM 688 N N . GLY A 1 97 ? -8.784 0.092 -6.966 1.00 86.88 97 GLY A N 1
ATOM 689 C CA . GLY A 1 97 ? -7.479 0.093 -7.604 1.00 86.88 97 GLY A CA 1
ATOM 690 C C . GLY A 1 97 ? -7.416 1.127 -8.727 1.00 86.88 97 GLY A C 1
ATOM 691 O O . GLY A 1 97 ? -8.397 1.394 -9.420 1.00 86.88 97 GLY A O 1
ATOM 692 N N . ARG A 1 98 ? -6.238 1.713 -8.915 1.00 83.00 98 ARG A N 1
ATOM 693 C CA . ARG A 1 98 ? -5.967 2.684 -9.984 1.00 83.00 98 ARG A CA 1
ATOM 694 C C . ARG A 1 98 ? -5.881 2.020 -11.367 1.00 83.00 98 ARG A C 1
ATOM 696 O O . ARG A 1 98 ? -5.673 0.816 -11.476 1.00 83.00 98 ARG A O 1
ATOM 703 N N . GLU A 1 99 ? -5.964 2.833 -12.419 1.00 80.56 99 GLU A N 1
ATOM 704 C CA . GLU A 1 99 ? -5.834 2.373 -13.813 1.00 80.56 99 GLU A CA 1
ATOM 705 C C . GLU A 1 99 ? -4.396 2.006 -14.200 1.00 80.56 99 GLU A C 1
ATOM 707 O O . GLU A 1 99 ? -4.175 1.088 -14.983 1.00 80.56 99 GLU A O 1
ATOM 712 N N . GLN A 1 100 ? -3.408 2.731 -13.664 1.00 78.69 100 GLN A N 1
ATOM 713 C CA . GLN A 1 100 ? -2.003 2.482 -13.979 1.00 78.69 100 GLN A CA 1
ATOM 714 C C . GLN A 1 100 ? -1.525 1.183 -13.324 1.00 78.69 100 GLN A C 1
ATOM 716 O O . GLN A 1 100 ? -1.651 1.025 -12.112 1.00 78.69 100 GLN A O 1
ATOM 721 N N . GLU A 1 101 ? -0.888 0.326 -14.117 1.00 86.88 101 GLU A N 1
ATOM 722 C CA . GLU A 1 101 ? -0.361 -0.979 -13.707 1.00 86.88 101 GLU A CA 1
ATOM 723 C C . GLU A 1 101 ? 0.555 -0.896 -12.480 1.00 86.88 101 GLU A C 1
ATOM 725 O O . GLU A 1 101 ? 1.290 0.081 -12.288 1.00 86.88 101 GLU A O 1
ATOM 730 N N . TRP A 1 102 ? 0.504 -1.923 -11.634 1.00 91.50 102 TRP A N 1
ATOM 731 C CA . TRP A 1 102 ? 1.555 -2.190 -10.654 1.00 91.50 102 TRP A CA 1
ATOM 732 C C . TRP A 1 102 ? 2.525 -3.209 -11.222 1.00 91.50 102 TRP A C 1
ATOM 734 O O . TRP A 1 102 ? 2.123 -4.097 -11.968 1.00 91.50 102 TRP A O 1
ATOM 744 N N . ASN A 1 103 ? 3.790 -3.075 -10.842 1.00 92.56 103 ASN A N 1
ATOM 745 C CA . ASN A 1 103 ? 4.777 -4.110 -11.070 1.00 92.56 103 ASN A CA 1
ATOM 746 C C . ASN A 1 103 ? 4.929 -4.920 -9.785 1.00 92.56 103 ASN A C 1
ATOM 748 O O . ASN A 1 103 ? 4.996 -4.347 -8.698 1.00 92.56 103 ASN A O 1
ATOM 752 N N . ILE A 1 104 ? 4.921 -6.236 -9.935 1.00 94.69 104 ILE A N 1
ATOM 753 C CA . ILE A 1 104 ? 5.014 -7.239 -8.877 1.00 94.69 104 ILE A CA 1
ATOM 754 C C .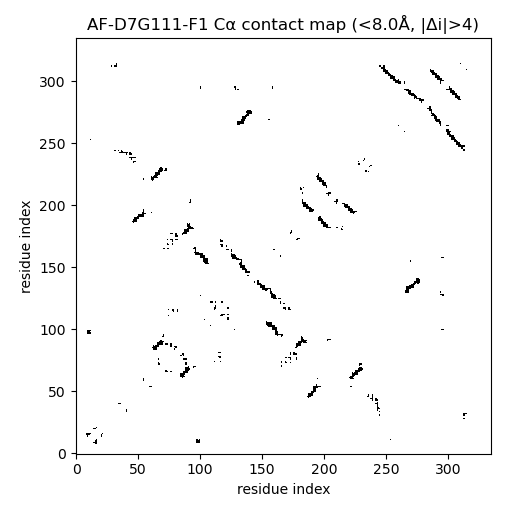 ILE A 1 104 ? 5.844 -8.407 -9.417 1.00 94.69 104 ILE A C 1
ATOM 756 O O . ILE A 1 104 ? 5.986 -8.561 -10.634 1.00 94.69 104 ILE A O 1
ATOM 760 N N . SER A 1 105 ? 6.440 -9.190 -8.533 1.00 96.00 105 SER A N 1
ATOM 761 C CA . SER A 1 105 ? 7.121 -10.434 -8.889 1.00 96.00 105 SER A CA 1
ATOM 762 C C . SER A 1 105 ? 6.104 -11.577 -8.968 1.00 96.00 105 SER A C 1
ATOM 764 O O . SER A 1 105 ? 5.137 -11.582 -8.209 1.00 96.00 105 SER A O 1
ATOM 766 N N . GLU A 1 106 ? 6.308 -12.574 -9.835 1.00 94.44 106 GLU A N 1
ATOM 767 C CA . GLU A 1 106 ? 5.384 -13.730 -9.908 1.00 94.44 106 GLU A CA 1
ATOM 768 C C . GLU A 1 106 ? 5.237 -14.428 -8.546 1.00 94.44 106 GLU A C 1
ATOM 770 O O . GLU A 1 106 ? 4.121 -14.699 -8.117 1.00 94.44 106 GLU A O 1
ATOM 775 N N . ALA A 1 107 ? 6.343 -14.605 -7.814 1.00 96.31 107 ALA A N 1
ATOM 776 C CA . ALA A 1 107 ? 6.323 -15.192 -6.474 1.00 96.31 107 ALA A CA 1
ATOM 777 C C . ALA A 1 107 ? 5.440 -14.397 -5.492 1.00 96.31 107 ALA A C 1
ATOM 779 O O . ALA A 1 107 ? 4.692 -14.975 -4.716 1.00 96.31 107 ALA A O 1
ATOM 780 N N . GLU A 1 108 ? 5.466 -13.061 -5.545 1.00 96.75 108 GLU A N 1
ATOM 781 C CA . GLU A 1 108 ? 4.623 -12.227 -4.677 1.00 96.75 108 GLU A CA 1
ATOM 782 C C . GLU A 1 108 ? 3.133 -12.354 -5.036 1.00 96.75 108 GLU A C 1
ATOM 784 O O . GLU A 1 108 ? 2.278 -12.252 -4.158 1.00 96.75 108 GLU A O 1
ATOM 789 N N . LEU A 1 109 ? 2.806 -12.587 -6.312 1.00 97.00 109 LEU A N 1
ATOM 790 C CA . LEU A 1 109 ? 1.435 -12.860 -6.742 1.00 97.00 109 LEU A CA 1
ATOM 791 C C . LEU A 1 109 ? 0.980 -14.266 -6.312 1.00 97.00 109 LEU A C 1
ATOM 793 O O . LEU A 1 109 ? -0.169 -14.431 -5.899 1.00 97.00 109 LEU A O 1
ATOM 797 N N . GLU A 1 110 ? 1.870 -15.259 -6.360 1.00 97.31 110 GLU A N 1
ATOM 798 C CA . GLU A 1 110 ? 1.615 -16.622 -5.872 1.00 97.31 110 GLU A CA 1
ATOM 799 C C . GLU A 1 110 ? 1.311 -16.637 -4.367 1.00 97.31 110 GLU A C 1
ATOM 801 O O . GLU A 1 110 ? 0.325 -17.247 -3.956 1.00 97.31 110 GLU A O 1
ATOM 806 N N . GLU A 1 111 ? 2.042 -15.866 -3.557 1.00 97.62 111 GLU A N 1
ATOM 807 C CA . GLU A 1 111 ? 1.770 -15.700 -2.118 1.00 97.62 111 GLU A CA 1
ATOM 808 C C . GLU A 1 111 ? 0.342 -15.191 -1.842 1.00 97.62 111 GLU A C 1
ATOM 810 O O . GLU A 1 111 ? -0.297 -15.575 -0.859 1.00 97.62 111 GLU A O 1
ATOM 815 N N . MET A 1 112 ? -0.220 -14.354 -2.724 1.00 97.81 112 MET A N 1
ATOM 816 C CA . MET A 1 112 ? -1.615 -13.909 -2.596 1.00 97.81 112 MET A CA 1
ATOM 817 C C . MET A 1 112 ? -2.612 -15.047 -2.842 1.00 97.81 112 MET A C 1
ATOM 819 O O . MET A 1 112 ? -3.686 -15.064 -2.234 1.00 97.81 112 MET A O 1
ATOM 823 N N . VAL A 1 113 ? -2.277 -15.989 -3.725 1.00 98.31 113 VAL A N 1
ATOM 824 C CA . VAL A 1 113 ? -3.087 -17.187 -3.977 1.00 98.31 113 VAL A CA 1
ATOM 825 C C . VAL A 1 113 ? -2.977 -18.153 -2.799 1.00 98.31 113 VAL A C 1
ATOM 827 O O . VAL A 1 113 ? -3.999 -18.638 -2.316 1.00 98.31 113 VAL A O 1
ATOM 830 N N . GLU A 1 114 ? -1.768 -18.380 -2.281 1.00 97.94 114 GLU A N 1
ATOM 831 C CA . GLU A 1 114 ? -1.532 -19.233 -1.108 1.00 97.94 114 GLU A CA 1
ATOM 832 C C . GLU A 1 114 ? -2.225 -18.700 0.153 1.00 97.94 114 GLU A C 1
ATOM 834 O O . GLU A 1 114 ? -2.780 -19.466 0.940 1.00 97.94 114 GLU A O 1
ATOM 839 N N . ALA A 1 115 ? -2.269 -17.376 0.317 1.00 97.75 115 ALA A N 1
ATOM 840 C CA . ALA A 1 115 ? -3.009 -16.711 1.385 1.00 97.75 115 ALA A CA 1
ATOM 841 C C . ALA A 1 115 ? -4.531 -16.629 1.136 1.00 97.75 115 ALA A C 1
ATOM 843 O O . ALA A 1 115 ? -5.237 -15.968 1.903 1.00 97.75 115 ALA A O 1
ATOM 844 N N . GLU A 1 116 ? -5.034 -17.252 0.064 1.00 98.06 116 GLU A N 1
ATOM 845 C CA . GLU A 1 116 ? -6.437 -17.265 -0.373 1.00 98.06 116 GLU A CA 1
ATOM 846 C C . GLU A 1 116 ? -7.035 -15.870 -0.647 1.00 98.06 116 GLU A C 1
ATOM 848 O O . GLU A 1 116 ? -8.259 -15.717 -0.790 1.00 98.06 116 GLU A O 1
ATOM 853 N N . VAL A 1 117 ? -6.183 -14.844 -0.765 1.00 98.38 117 VAL A N 1
ATOM 854 C CA . VAL A 1 117 ? -6.569 -13.470 -1.117 1.00 98.38 117 VAL A CA 1
ATOM 855 C C . VAL A 1 117 ? -7.127 -13.430 -2.531 1.00 98.38 117 VAL A C 1
ATOM 857 O O . VAL A 1 117 ? -8.087 -12.709 -2.791 1.00 98.38 117 VAL A O 1
ATOM 860 N N . LEU A 1 118 ? -6.566 -14.248 -3.419 1.00 98.25 118 LEU A N 1
ATOM 861 C CA . LEU A 1 118 ? -7.009 -14.443 -4.794 1.00 98.25 118 LEU A CA 1
ATOM 862 C C . LEU A 1 118 ? -7.189 -15.936 -5.074 1.00 98.25 118 LEU A C 1
ATOM 864 O O . LEU A 1 118 ? -6.571 -16.779 -4.428 1.00 98.25 118 LEU A O 1
ATOM 868 N N . SER A 1 119 ? -8.037 -16.270 -6.046 1.00 97.75 119 SER A N 1
ATOM 869 C CA . SER A 1 119 ? -7.930 -17.573 -6.709 1.00 97.75 119 SER A CA 1
ATOM 870 C C . SER A 1 119 ? -6.785 -17.552 -7.723 1.00 97.75 119 SER A C 1
ATOM 872 O O . SER A 1 119 ? -6.308 -16.483 -8.116 1.00 97.75 119 SER A O 1
ATOM 874 N N . LYS A 1 120 ? -6.357 -18.730 -8.182 1.00 97.69 120 LYS A N 1
ATOM 875 C CA . LYS A 1 120 ? -5.351 -18.833 -9.243 1.00 97.69 120 LYS A CA 1
ATOM 876 C C . LYS A 1 120 ? -5.845 -18.181 -10.538 1.00 97.69 120 LYS A C 1
ATOM 878 O O . LYS A 1 120 ? -5.083 -17.512 -11.229 1.00 97.69 120 LYS A O 1
ATOM 883 N N . GLU A 1 121 ? -7.126 -18.357 -10.839 1.00 97.88 121 GLU A N 1
ATOM 884 C CA . GLU A 1 121 ? -7.789 -17.777 -12.003 1.00 97.88 121 GLU A CA 1
ATOM 885 C C . GLU A 1 121 ? -7.843 -16.248 -11.897 1.00 97.88 121 GLU A C 1
ATOM 887 O O . GLU A 1 121 ? -7.467 -15.557 -12.842 1.00 97.88 121 GLU A O 1
ATOM 892 N N . ASP A 1 122 ? -8.220 -15.712 -10.729 1.00 97.19 122 ASP A N 1
ATOM 893 C CA . ASP A 1 122 ? -8.231 -14.263 -10.491 1.00 97.19 122 ASP A CA 1
ATOM 894 C C . ASP A 1 122 ? -6.832 -13.654 -10.635 1.00 97.19 122 ASP A C 1
ATOM 896 O O . ASP A 1 122 ? -6.687 -12.581 -11.223 1.00 97.19 122 ASP A O 1
ATOM 900 N N . ALA A 1 123 ? -5.805 -14.323 -10.102 1.00 97.44 123 ALA A N 1
ATOM 901 C CA . ALA A 1 123 ? -4.424 -13.868 -10.201 1.00 97.44 123 ALA A CA 1
ATOM 902 C C . ALA A 1 123 ? -3.970 -13.7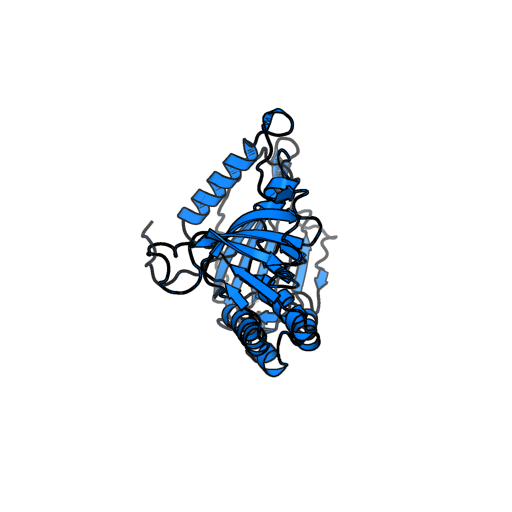74 -11.666 1.00 97.44 123 ALA A C 1
ATOM 904 O O . ALA A 1 123 ? -3.454 -12.732 -12.073 1.00 97.44 123 ALA A O 1
ATOM 905 N N . GLU A 1 124 ? -4.238 -14.801 -12.479 1.00 97.69 124 GLU A N 1
ATOM 906 C CA . GLU A 1 124 ? -3.893 -14.794 -13.905 1.00 97.69 124 GLU A CA 1
ATOM 907 C C . GLU A 1 124 ? -4.665 -13.715 -14.684 1.00 97.69 124 GLU A C 1
ATOM 909 O O . GLU A 1 124 ? -4.078 -13.006 -15.500 1.00 97.69 124 GLU A O 1
ATOM 914 N N . GLU A 1 125 ? -5.958 -13.510 -14.405 1.00 96.75 125 GLU A N 1
ATOM 915 C CA . GLU A 1 125 ? -6.752 -12.444 -15.040 1.00 96.75 125 GLU A CA 1
ATOM 916 C C . GLU A 1 125 ? -6.224 -11.031 -14.724 1.00 96.75 125 GLU A C 1
ATOM 918 O O . GLU A 1 125 ? -6.356 -10.098 -15.536 1.00 96.75 125 GLU A O 1
ATOM 923 N N . CYS A 1 126 ? -5.630 -10.862 -13.539 1.00 96.69 126 CYS A N 1
ATOM 924 C CA . CYS A 1 126 ? -5.023 -9.608 -13.109 1.00 96.69 126 CYS A CA 1
ATOM 925 C C . CYS A 1 126 ? -3.731 -9.285 -13.859 1.00 96.69 126 CYS A C 1
ATOM 927 O O . CYS A 1 126 ? -3.396 -8.101 -13.957 1.00 96.69 126 CYS A O 1
ATOM 929 N N . VAL A 1 127 ? -3.038 -10.277 -14.421 1.00 96.62 127 VAL A N 1
ATOM 930 C CA . VAL A 1 127 ? -1.812 -10.053 -15.189 1.00 96.62 127 VAL A CA 1
ATOM 931 C C . VAL A 1 127 ? -2.133 -9.347 -16.508 1.00 96.62 127 VAL A C 1
ATOM 933 O O . VAL A 1 127 ? -3.056 -9.697 -17.247 1.00 96.62 127 VAL A O 1
ATOM 936 N N . SER A 1 128 ? -1.373 -8.297 -16.809 1.00 93.88 128 SER A N 1
ATOM 937 C CA . SER A 1 128 ? -1.432 -7.586 -18.087 1.00 93.88 128 SER A CA 1
ATOM 938 C C . SER A 1 128 ? -0.234 -7.893 -18.976 1.00 93.88 128 SER A C 1
ATOM 940 O O . SER A 1 128 ? -0.392 -8.020 -20.189 1.00 93.88 128 SER A O 1
ATOM 942 N N . ILE A 1 129 ? 0.957 -8.016 -18.392 1.00 93.25 129 ILE A N 1
ATOM 943 C CA . ILE A 1 129 ? 2.200 -8.234 -19.129 1.00 93.25 129 ILE A CA 1
ATOM 944 C C . ILE A 1 129 ? 3.240 -8.929 -18.250 1.00 93.25 129 ILE A C 1
ATOM 946 O O . ILE A 1 129 ? 3.269 -8.742 -17.038 1.00 93.25 129 ILE A O 1
ATOM 950 N N . ARG A 1 130 ? 4.126 -9.700 -18.883 1.00 93.88 130 ARG A N 1
ATOM 951 C CA . ARG A 1 130 ? 5.301 -10.323 -18.264 1.00 93.88 130 ARG A CA 1
ATOM 952 C C . ARG A 1 130 ? 6.542 -9.962 -19.067 1.00 93.88 130 ARG A C 1
ATOM 954 O O . ARG A 1 130 ? 6.503 -9.958 -20.299 1.00 93.88 130 ARG A O 1
ATOM 961 N N . PHE A 1 131 ? 7.634 -9.658 -18.385 1.00 92.25 131 PHE A N 1
ATOM 962 C CA . PHE A 1 131 ? 8.910 -9.286 -18.995 1.00 92.25 131 PHE A CA 1
ATOM 963 C C . PHE A 1 131 ? 10.050 -9.711 -18.074 1.00 92.25 131 PHE A C 1
ATOM 965 O O . PHE A 1 131 ? 9.924 -9.626 -16.867 1.00 92.25 131 PHE A O 1
ATOM 972 N N . ASN A 1 132 ? 11.169 -10.187 -18.608 1.00 92.12 132 ASN A N 1
ATOM 973 C CA . ASN A 1 132 ? 12.254 -10.734 -17.787 1.00 92.12 132 ASN A CA 1
ATOM 974 C C . ASN A 1 132 ? 13.553 -10.726 -18.615 1.00 92.12 132 ASN A C 1
ATOM 976 O O . ASN A 1 132 ? 13.492 -11.072 -19.800 1.00 92.12 132 ASN A O 1
ATOM 980 N N . PRO A 1 133 ? 14.723 -10.366 -18.058 1.00 94.25 133 PRO A N 1
ATOM 981 C CA . PRO A 1 133 ? 14.967 -9.793 -16.734 1.00 94.25 133 PRO A CA 1
ATOM 982 C C . PRO A 1 133 ? 14.777 -8.285 -16.688 1.00 94.25 133 PRO A C 1
ATOM 984 O O . PRO A 1 133 ? 14.733 -7.595 -17.715 1.00 94.25 133 PRO A O 1
ATOM 987 N N . LEU A 1 134 ? 14.716 -7.765 -15.470 1.00 92.56 134 LEU A N 1
ATOM 988 C CA . LEU A 1 134 ? 14.936 -6.352 -15.243 1.00 92.56 134 LEU A CA 1
ATOM 989 C C . LEU A 1 134 ? 16.414 -6.053 -15.015 1.00 92.56 134 LEU A C 1
ATOM 991 O O . LEU A 1 134 ? 17.211 -6.936 -14.708 1.00 92.56 134 LEU A O 1
ATOM 995 N N . ARG A 1 135 ? 16.780 -4.789 -15.186 1.00 92.06 135 ARG A N 1
ATOM 996 C CA . ARG A 1 135 ? 18.146 -4.308 -15.040 1.00 92.06 135 ARG A CA 1
ATOM 997 C C . ARG A 1 135 ? 18.257 -3.282 -13.919 1.00 92.06 135 ARG A C 1
ATOM 999 O O . ARG A 1 135 ? 17.421 -2.387 -13.795 1.00 92.06 135 ARG A O 1
ATOM 1006 N N . ALA A 1 136 ? 19.328 -3.378 -13.149 1.00 92.06 136 ALA A N 1
ATOM 1007 C CA . ALA A 1 136 ? 19.788 -2.355 -12.226 1.00 92.06 136 ALA A CA 1
ATOM 1008 C C . ALA A 1 136 ? 21.212 -1.934 -12.608 1.00 92.06 136 ALA A C 1
ATOM 1010 O O . ALA A 1 136 ? 22.024 -2.768 -13.002 1.00 92.06 136 ALA A O 1
ATOM 1011 N N . GLY A 1 137 ? 21.531 -0.648 -12.503 1.00 89.50 137 GLY A N 1
ATOM 1012 C CA . GLY A 1 137 ? 22.864 -0.168 -12.866 1.00 89.50 137 GLY A CA 1
ATOM 1013 C C . GLY A 1 137 ? 23.100 1.290 -12.500 1.00 89.50 137 GLY A C 1
ATOM 1014 O O . GLY A 1 137 ? 22.204 2.130 -12.590 1.00 89.50 137 GLY A O 1
ATOM 1015 N N . PHE A 1 138 ? 24.329 1.596 -12.089 1.00 87.06 138 PHE A N 1
ATOM 1016 C CA . PHE A 1 138 ? 24.726 2.921 -11.621 1.00 87.06 138 PHE A CA 1
ATOM 1017 C C . PHE A 1 138 ? 25.984 3.367 -12.354 1.00 87.06 138 PHE A C 1
ATOM 1019 O O . PHE A 1 138 ? 27.070 2.847 -12.114 1.00 87.06 138 PHE A O 1
ATOM 1026 N N . LYS A 1 139 ? 25.862 4.364 -13.228 1.00 82.19 139 LYS A N 1
ATOM 1027 C CA . LYS A 1 139 ? 27.026 4.937 -13.905 1.00 82.19 139 LYS A CA 1
ATOM 1028 C C . LYS A 1 139 ? 27.807 5.853 -12.957 1.00 82.19 139 LYS A C 1
ATOM 1030 O O . LYS A 1 139 ? 27.260 6.853 -12.497 1.00 82.19 139 LYS A O 1
ATOM 1035 N N . ARG A 1 140 ? 29.084 5.571 -12.677 1.00 76.81 140 ARG A N 1
ATOM 1036 C CA . ARG A 1 140 ? 29.909 6.431 -11.804 1.00 76.81 140 ARG A CA 1
ATOM 1037 C C . ARG A 1 140 ? 30.563 7.582 -12.565 1.00 76.81 140 ARG A C 1
ATOM 1039 O O . ARG A 1 140 ? 30.510 8.723 -12.109 1.00 76.81 140 ARG A O 1
ATOM 1046 N N . ALA A 1 141 ? 31.145 7.285 -13.726 1.00 78.06 141 ALA A N 1
ATOM 1047 C CA . ALA A 1 141 ? 31.841 8.234 -14.595 1.00 78.06 141 ALA A CA 1
ATOM 1048 C C . ALA A 1 141 ? 31.554 7.952 -16.082 1.00 78.06 141 ALA A C 1
ATOM 1050 O O . ALA A 1 141 ? 31.007 6.910 -16.448 1.00 78.06 141 ALA A O 1
ATOM 1051 N N . GLU A 1 142 ? 31.900 8.896 -16.959 1.00 79.00 142 GLU A N 1
ATOM 1052 C CA . GLU A 1 142 ? 31.909 8.633 -18.401 1.00 79.00 142 GLU A CA 1
ATOM 1053 C C . GLU A 1 142 ? 33.029 7.653 -18.761 1.00 79.00 142 GLU A C 1
ATOM 1055 O O . GLU A 1 142 ? 34.168 7.839 -18.341 1.00 79.00 142 GLU A O 1
ATOM 1060 N N . GLY A 1 143 ? 32.698 6.617 -19.537 1.00 74.81 143 GLY A N 1
ATOM 1061 C CA . GLY A 1 143 ? 33.652 5.573 -19.923 1.00 74.81 143 GLY A CA 1
ATOM 1062 C C . GLY A 1 143 ? 34.138 4.690 -18.770 1.00 74.81 143 GLY A C 1
ATOM 1063 O O . GLY A 1 143 ? 35.195 4.085 -18.906 1.00 74.81 143 GLY A O 1
ATOM 1064 N N . ASP A 1 144 ? 33.401 4.641 -17.655 1.00 75.62 144 ASP A N 1
ATOM 1065 C CA . ASP A 1 144 ? 33.737 3.821 -16.489 1.00 75.62 144 ASP A CA 1
ATOM 1066 C C . ASP A 1 144 ? 33.836 2.330 -16.872 1.00 75.62 144 ASP A C 1
ATOM 1068 O O . ASP A 1 144 ? 32.810 1.731 -17.214 1.00 75.62 144 ASP A O 1
ATOM 1072 N N . PRO A 1 145 ? 35.045 1.732 -16.852 1.00 71.69 145 PRO A N 1
ATOM 1073 C CA . PRO A 1 145 ? 35.239 0.339 -17.239 1.00 71.69 145 PRO A CA 1
ATOM 1074 C C . PRO A 1 145 ? 34.656 -0.640 -16.211 1.00 71.69 145 PRO A C 1
ATOM 1076 O O . PRO A 1 145 ? 34.435 -1.799 -16.552 1.00 71.69 145 PRO A O 1
ATOM 1079 N N . ASP A 1 146 ? 34.380 -0.171 -14.989 1.00 73.12 146 ASP A N 1
ATOM 1080 C CA . ASP A 1 146 ? 33.853 -0.971 -13.883 1.00 73.12 146 ASP A CA 1
ATOM 1081 C C . ASP A 1 146 ? 32.328 -0.823 -13.731 1.00 73.12 146 ASP A C 1
ATOM 1083 O O . ASP A 1 146 ? 31.738 -1.339 -12.779 1.00 73.12 146 ASP A O 1
ATOM 1087 N N . ALA A 1 147 ? 31.660 -0.114 -14.650 1.00 73.00 147 ALA A N 1
ATOM 1088 C CA . ALA A 1 147 ? 30.207 -0.021 -14.656 1.00 73.00 147 ALA A CA 1
ATOM 1089 C C . ALA A 1 147 ? 29.596 -1.396 -14.976 1.00 73.00 147 ALA A C 1
ATOM 1091 O O . ALA A 1 147 ? 29.656 -1.870 -16.112 1.00 73.00 147 ALA A O 1
ATOM 1092 N N . VAL A 1 148 ? 28.988 -2.026 -13.970 1.00 77.69 148 VAL A N 1
ATOM 1093 C CA . VAL A 1 148 ? 28.315 -3.321 -14.114 1.00 77.69 148 VAL A CA 1
ATOM 1094 C C . VAL A 1 148 ? 26.804 -3.121 -14.124 1.00 77.69 148 VAL A C 1
ATOM 1096 O O . VAL A 1 148 ? 26.219 -2.627 -13.158 1.00 77.69 148 VAL A O 1
ATOM 1099 N N . ASP A 1 149 ? 26.179 -3.545 -15.219 1.00 88.00 149 ASP A N 1
ATOM 1100 C CA . ASP A 1 149 ? 24.739 -3.764 -15.277 1.00 88.00 149 ASP A CA 1
ATOM 1101 C C . ASP A 1 149 ? 24.429 -5.095 -14.574 1.00 88.00 149 ASP A C 1
ATOM 1103 O O . ASP A 1 149 ? 24.916 -6.157 -14.972 1.00 88.00 149 ASP A O 1
ATOM 1107 N N . THR A 1 150 ? 23.607 -5.042 -13.530 1.00 91.44 150 THR A N 1
ATOM 1108 C CA . THR A 1 150 ? 23.097 -6.223 -12.831 1.00 91.44 150 THR A CA 1
ATOM 1109 C C . THR A 1 150 ? 21.732 -6.574 -13.395 1.00 91.44 150 THR A C 1
ATOM 1111 O O . THR A 1 150 ? 20.822 -5.744 -13.405 1.00 91.44 150 THR A O 1
ATOM 1114 N N . PHE A 1 151 ? 21.566 -7.815 -13.839 1.00 93.25 151 PHE A N 1
ATOM 1115 C CA . PHE A 1 151 ? 20.268 -8.325 -14.263 1.00 93.25 151 PHE A CA 1
ATOM 1116 C C . PHE A 1 151 ? 19.582 -9.029 -13.095 1.00 93.25 151 PHE A C 1
ATOM 1118 O O . PHE A 1 151 ? 20.161 -9.899 -12.448 1.00 93.25 151 PHE A O 1
ATOM 1125 N N . CYS A 1 152 ? 18.348 -8.623 -12.834 1.00 93.69 152 CYS A N 1
ATOM 1126 C CA . CYS A 1 152 ? 17.490 -9.110 -11.769 1.00 93.69 152 CYS A CA 1
ATOM 1127 C C . CYS A 1 152 ? 16.381 -9.955 -12.411 1.00 93.69 152 CYS A C 1
ATOM 1129 O O . CYS A 1 152 ? 15.388 -9.385 -12.882 1.00 93.69 152 CYS A O 1
ATOM 1131 N N . PRO A 1 153 ? 16.563 -11.284 -12.516 1.00 95.12 153 PRO A N 1
ATOM 1132 C CA . PRO A 1 153 ? 15.483 -12.158 -12.937 1.00 95.12 153 PRO A CA 1
ATOM 1133 C C . PRO A 1 153 ? 14.388 -12.180 -11.867 1.00 95.12 153 PRO A C 1
ATOM 1135 O O . PRO A 1 153 ? 14.689 -12.103 -10.678 1.00 95.12 153 PRO A O 1
ATOM 1138 N N . ASP A 1 154 ? 13.136 -12.277 -12.306 1.00 94.75 154 ASP A N 1
ATOM 1139 C CA . ASP A 1 154 ? 11.974 -12.564 -11.447 1.00 94.75 154 ASP A CA 1
ATOM 1140 C C . ASP A 1 154 ? 11.691 -11.528 -10.342 1.00 94.75 154 ASP A C 1
ATOM 1142 O O . ASP A 1 154 ? 11.050 -11.829 -9.340 1.00 94.75 154 ASP A O 1
ATOM 1146 N N . VAL A 1 155 ? 12.155 -10.289 -10.530 1.00 94.00 155 VAL A N 1
ATOM 1147 C CA . VAL A 1 155 ? 11.876 -9.149 -9.643 1.00 94.00 155 VAL A CA 1
ATOM 1148 C C . VAL A 1 155 ? 11.032 -8.137 -10.399 1.00 94.00 155 VAL A C 1
ATOM 1150 O O . VAL A 1 155 ? 11.463 -7.682 -11.457 1.00 94.00 155 VAL A O 1
ATOM 1153 N N . LEU A 1 156 ? 9.862 -7.760 -9.863 1.00 93.25 156 LEU A N 1
ATOM 1154 C CA . LEU A 1 156 ? 8.941 -6.769 -10.462 1.00 93.25 156 LEU A CA 1
ATOM 1155 C C . LEU A 1 156 ? 8.630 -7.035 -11.949 1.00 93.25 156 LEU A C 1
ATOM 1157 O O . LEU A 1 156 ? 8.342 -6.120 -12.725 1.00 93.25 156 LEU A O 1
ATOM 1161 N N . ASN A 1 157 ? 8.739 -8.296 -12.351 1.00 93.62 157 ASN A N 1
ATOM 1162 C CA . ASN A 1 157 ? 8.796 -8.770 -13.728 1.00 93.62 157 ASN A CA 1
ATOM 1163 C C . ASN A 1 157 ? 7.400 -8.961 -14.352 1.00 93.62 157 ASN A C 1
ATOM 1165 O O . ASN A 1 157 ? 7.273 -9.365 -15.512 1.00 93.62 157 ASN A O 1
ATOM 1169 N N . THR A 1 158 ? 6.356 -8.630 -13.592 1.00 95.12 158 THR A N 1
ATOM 1170 C CA . THR A 1 158 ? 4.960 -8.824 -13.968 1.00 95.12 158 THR A CA 1
ATOM 1171 C C . THR A 1 158 ? 4.178 -7.539 -13.746 1.00 95.12 158 THR A C 1
ATOM 1173 O O . THR A 1 158 ? 4.180 -6.956 -12.663 1.00 95.12 158 THR A O 1
ATOM 1176 N N . GLY A 1 159 ? 3.517 -7.064 -14.799 1.00 94.06 159 GLY A N 1
ATOM 1177 C CA . GLY A 1 159 ? 2.536 -5.991 -14.728 1.00 94.06 159 GLY A CA 1
ATOM 1178 C C . GLY A 1 159 ? 1.165 -6.560 -14.380 1.00 94.06 159 GLY A C 1
ATOM 1179 O O . GLY A 1 159 ? 0.689 -7.477 -15.050 1.00 94.06 159 GLY A O 1
ATOM 1180 N N . VAL A 1 160 ? 0.525 -6.009 -13.351 1.00 95.62 160 VAL A N 1
ATOM 1181 C CA . VAL A 1 160 ? -0.838 -6.366 -12.933 1.00 95.62 160 VAL A CA 1
ATOM 1182 C C . VAL A 1 160 ? -1.758 -5.152 -12.950 1.00 95.62 160 VAL A C 1
ATOM 1184 O O . VAL A 1 160 ? -1.324 -4.019 -12.725 1.00 95.62 160 VAL A O 1
ATOM 1187 N N . LYS A 1 161 ? -3.049 -5.391 -13.192 1.00 95.38 161 LYS A N 1
ATOM 1188 C CA . LYS A 1 161 ? -4.119 -4.382 -13.213 1.00 95.38 161 LYS A CA 1
ATOM 1189 C C . LYS A 1 161 ? -4.634 -4.137 -11.788 1.00 95.38 161 LYS A C 1
ATOM 1191 O O . LYS A 1 161 ? -5.386 -4.971 -11.282 1.00 95.38 161 LYS A O 1
ATOM 1196 N N . PRO A 1 162 ? -4.322 -3.002 -11.133 1.00 93.31 162 PRO A N 1
ATOM 1197 C CA . PRO A 1 162 ? -4.703 -2.794 -9.738 1.00 93.31 162 PRO A CA 1
ATOM 1198 C C . PRO A 1 162 ? -6.211 -2.724 -9.549 1.00 93.31 162 PRO A C 1
ATOM 1200 O O . PRO A 1 162 ? -6.723 -3.223 -8.554 1.00 93.31 162 PRO A O 1
ATOM 1203 N N . SER A 1 163 ? -6.927 -2.122 -10.504 1.00 93.06 163 SER A N 1
ATOM 1204 C CA . SER A 1 163 ? -8.390 -2.059 -10.497 1.00 93.06 163 SER A CA 1
ATOM 1205 C C . SER A 1 163 ? -9.023 -3.444 -10.380 1.00 93.06 163 SER A C 1
ATOM 1207 O O . SER A 1 163 ? -9.933 -3.616 -9.577 1.00 93.06 163 SER A O 1
ATOM 1209 N N . LEU A 1 164 ? -8.507 -4.432 -11.116 1.00 96.31 164 LEU A N 1
ATOM 1210 C CA . LEU A 1 164 ? -8.986 -5.809 -11.055 1.00 96.31 164 LEU A CA 1
ATOM 1211 C C . LEU A 1 164 ? -8.497 -6.518 -9.788 1.00 96.31 164 LEU A C 1
ATOM 1213 O O . LEU A 1 164 ? -9.295 -7.145 -9.102 1.00 96.31 164 LEU A O 1
ATOM 1217 N N . LEU A 1 165 ? -7.218 -6.360 -9.442 1.00 97.31 165 LEU A N 1
ATOM 1218 C CA . LEU A 1 165 ? -6.595 -7.009 -8.286 1.00 97.31 165 LEU A CA 1
ATOM 1219 C C . LEU A 1 165 ? -7.303 -6.650 -6.970 1.00 97.31 165 LEU A C 1
ATOM 1221 O O . LEU A 1 165 ? -7.671 -7.525 -6.187 1.00 97.31 165 LEU A O 1
ATOM 1225 N N . VAL A 1 166 ? -7.537 -5.353 -6.752 1.00 97.69 166 VAL A N 1
ATOM 1226 C CA . VAL A 1 166 ? -8.225 -4.817 -5.568 1.00 97.69 166 VAL A CA 1
ATOM 1227 C C . VAL A 1 166 ? -9.689 -5.259 -5.537 1.00 97.69 166 VAL A C 1
ATOM 1229 O O . VAL A 1 166 ? -10.187 -5.669 -4.492 1.00 97.69 166 VAL A O 1
ATOM 1232 N N . ASP A 1 167 ? -10.371 -5.216 -6.682 1.00 97.50 167 ASP A N 1
ATOM 1233 C CA . ASP A 1 167 ? -11.767 -5.636 -6.823 1.00 97.50 167 ASP A CA 1
ATOM 1234 C C . ASP A 1 167 ? -11.957 -7.137 -6.537 1.00 97.50 167 ASP A C 1
ATOM 1236 O O . ASP A 1 167 ? -12.873 -7.520 -5.808 1.00 97.50 167 ASP A O 1
ATOM 1240 N N . ARG A 1 168 ? -11.062 -7.999 -7.039 1.00 98.12 168 ARG A N 1
ATOM 1241 C CA . ARG A 1 168 ? -11.088 -9.445 -6.767 1.00 98.12 168 ARG A CA 1
ATOM 1242 C C . ARG A 1 168 ? -10.854 -9.756 -5.292 1.00 98.12 168 ARG A C 1
ATOM 1244 O O . ARG A 1 168 ? -11.650 -10.492 -4.706 1.00 98.12 168 ARG A O 1
ATOM 1251 N N . ALA A 1 169 ? -9.839 -9.147 -4.678 1.00 98.44 169 ALA A N 1
ATOM 1252 C CA . ALA A 1 169 ? -9.589 -9.298 -3.246 1.00 98.44 169 ALA A CA 1
ATOM 1253 C C . ALA A 1 169 ? -10.797 -8.829 -2.414 1.00 98.44 169 ALA A C 1
ATOM 1255 O O . ALA A 1 169 ? -11.280 -9.563 -1.553 1.00 98.44 169 ALA A O 1
ATOM 1256 N N . ARG A 1 170 ? -11.363 -7.655 -2.738 1.00 98.31 170 ARG A N 1
ATOM 1257 C CA . ARG A 1 170 ? -12.556 -7.117 -2.068 1.00 98.31 170 ARG A CA 1
ATOM 1258 C C . ARG A 1 170 ? -13.752 -8.060 -2.154 1.00 98.31 170 ARG A C 1
ATOM 1260 O O . ARG A 1 170 ? -14.367 -8.339 -1.130 1.00 98.31 170 ARG A O 1
ATOM 1267 N N . ARG A 1 171 ? -14.079 -8.583 -3.341 1.00 98.00 171 ARG A N 1
ATOM 1268 C CA . ARG A 1 171 ? -15.218 -9.507 -3.486 1.00 98.00 171 ARG A CA 1
ATOM 1269 C C . ARG A 1 171 ? -15.052 -10.753 -2.629 1.00 98.00 171 ARG A C 1
ATOM 1271 O O . ARG A 1 171 ? -16.015 -11.197 -2.013 1.00 98.00 171 ARG A O 1
ATOM 1278 N N . ARG A 1 172 ? -13.843 -11.313 -2.576 1.00 98.00 172 ARG A N 1
ATOM 1279 C CA . ARG A 1 172 ? -13.546 -12.484 -1.740 1.00 98.00 172 ARG A CA 1
ATOM 1280 C C . ARG A 1 172 ? -13.659 -12.154 -0.252 1.00 98.00 172 ARG A C 1
ATOM 1282 O O . ARG A 1 172 ? -14.252 -12.930 0.495 1.00 98.00 172 ARG A O 1
ATOM 1289 N N . PHE A 1 173 ? -13.149 -10.997 0.160 1.00 98.75 173 PHE A N 1
ATOM 1290 C CA . PHE A 1 173 ? -13.279 -10.480 1.520 1.00 98.75 173 PHE A CA 1
ATOM 1291 C C . PHE A 1 173 ? -14.744 -10.347 1.957 1.00 98.75 173 PHE A C 1
ATOM 1293 O O . PHE A 1 173 ? -15.142 -10.935 2.964 1.00 98.75 173 PHE A O 1
ATOM 1300 N N . GLU A 1 174 ? -15.562 -9.645 1.172 1.00 98.38 174 GLU A N 1
ATOM 1301 C CA . GLU A 1 174 ? -16.985 -9.427 1.460 1.00 98.38 174 GLU A CA 1
ATOM 1302 C C . GLU A 1 174 ? -17.779 -10.744 1.407 1.00 98.38 174 GLU A C 1
ATOM 1304 O O . GLU A 1 174 ? -18.607 -11.004 2.279 1.00 98.38 174 GLU A O 1
ATOM 1309 N N . ALA A 1 175 ? -17.473 -11.641 0.460 1.00 98.12 175 ALA A N 1
ATOM 1310 C CA . ALA A 1 175 ? -18.098 -12.966 0.378 1.00 98.12 175 ALA A CA 1
ATOM 1311 C C . ALA A 1 175 ? -17.828 -13.841 1.615 1.00 98.12 175 ALA A C 1
ATOM 1313 O O . ALA A 1 175 ? -18.635 -14.711 1.947 1.00 98.12 175 ALA A O 1
ATOM 1314 N N . LYS A 1 176 ? -16.712 -13.608 2.319 1.00 98.06 176 LYS A N 1
ATOM 1315 C CA . LYS A 1 176 ? -16.368 -14.277 3.582 1.00 98.06 176 LYS A CA 1
ATOM 1316 C C . LYS A 1 176 ? -16.882 -13.522 4.820 1.00 98.06 176 LYS A C 1
ATOM 1318 O O . LYS A 1 176 ? -16.571 -13.918 5.942 1.00 98.06 176 LYS A O 1
ATOM 1323 N N . GLY A 1 177 ? -17.681 -12.470 4.634 1.00 97.75 177 GLY A N 1
ATOM 1324 C CA . GLY A 1 177 ? -18.298 -11.686 5.707 1.00 97.75 177 GLY A CA 1
ATOM 1325 C C . GLY A 1 177 ? -17.454 -10.517 6.219 1.00 97.75 177 GLY A C 1
ATOM 1326 O O . GLY A 1 177 ? -17.780 -9.960 7.265 1.00 97.75 177 GLY A O 1
ATOM 1327 N N . GLY A 1 178 ? -16.379 -10.151 5.516 1.00 98.25 178 GLY A N 1
ATOM 1328 C CA . GLY A 1 178 ? -15.627 -8.933 5.802 1.00 98.25 178 GLY A CA 1
ATOM 1329 C C . GLY A 1 178 ? -16.454 -7.676 5.515 1.00 98.25 178 GLY A C 1
ATOM 1330 O O . GLY A 1 178 ? -17.293 -7.669 4.613 1.00 98.25 178 GLY A O 1
ATOM 1331 N N . VAL A 1 179 ? -16.220 -6.605 6.276 1.00 98.19 179 VAL A N 1
ATOM 1332 C CA . VAL A 1 179 ? -16.979 -5.346 6.158 1.00 98.19 179 VAL A CA 1
ATOM 1333 C C . VAL A 1 179 ? -16.085 -4.230 5.630 1.00 98.19 179 VAL A C 1
ATOM 1335 O O . VAL A 1 179 ? -15.033 -3.955 6.204 1.00 98.19 179 VAL A O 1
ATOM 1338 N N . VAL A 1 180 ? -16.513 -3.558 4.560 1.00 97.50 180 VAL A N 1
ATOM 1339 C CA . VAL A 1 180 ? -15.838 -2.371 4.016 1.00 97.50 180 VAL A CA 1
ATOM 1340 C C . VAL A 1 180 ? -16.668 -1.124 4.315 1.00 97.50 180 VAL A C 1
ATOM 1342 O O . VAL A 1 180 ? -17.839 -1.045 3.953 1.00 97.50 180 VAL A O 1
ATOM 1345 N N . MET A 1 181 ? -16.039 -0.138 4.946 1.00 95.69 181 MET A N 1
ATOM 1346 C CA . MET A 1 181 ? -16.584 1.187 5.233 1.00 95.69 181 MET A CA 1
ATOM 1347 C C . MET A 1 181 ? -15.881 2.204 4.331 1.00 95.69 181 MET A C 1
ATOM 1349 O O . MET A 1 181 ? -14.833 2.749 4.680 1.00 95.69 181 MET A O 1
ATOM 1353 N N . GLU A 1 182 ? -16.426 2.409 3.132 1.00 92.94 182 GLU A N 1
ATOM 1354 C CA . GLU A 1 182 ? -15.973 3.461 2.215 1.00 92.94 182 GLU A CA 1
ATOM 1355 C C . GLU A 1 182 ? -16.467 4.831 2.677 1.00 92.94 182 GLU A C 1
ATOM 1357 O O . GLU A 1 182 ? -17.397 4.944 3.476 1.00 92.94 182 GLU A O 1
ATOM 1362 N N . PHE A 1 183 ? -15.849 5.887 2.152 1.00 90.19 183 PHE A N 1
ATOM 1363 C CA . PHE A 1 183 ? -16.188 7.268 2.490 1.00 90.19 183 PHE A CA 1
ATOM 1364 C C . PHE A 1 183 ? -16.263 7.523 4.001 1.00 90.19 183 PHE A C 1
ATOM 1366 O O . PHE A 1 183 ? -17.100 8.283 4.480 1.00 90.19 183 PHE A O 1
ATOM 1373 N N . THR A 1 184 ? -15.382 6.875 4.759 1.00 91.81 184 THR A N 1
ATOM 1374 C CA . THR A 1 184 ? -15.338 6.948 6.217 1.00 91.81 184 THR A CA 1
ATOM 1375 C C . THR A 1 184 ? -13.952 7.421 6.633 1.00 91.81 184 THR A C 1
ATOM 1377 O O . THR A 1 184 ? -12.943 6.754 6.402 1.00 91.81 184 THR A O 1
ATOM 1380 N N . SER A 1 185 ? -13.879 8.624 7.198 1.00 91.56 185 SER A N 1
ATOM 1381 C CA . SER A 1 185 ? -12.639 9.159 7.759 1.00 91.56 185 SER A CA 1
ATOM 1382 C C . SER A 1 185 ? -12.466 8.651 9.181 1.00 91.56 185 SER A C 1
ATOM 1384 O O . SER A 1 185 ? -13.436 8.543 9.925 1.00 91.56 185 SER A O 1
ATOM 1386 N N . ILE A 1 186 ? -11.221 8.392 9.568 1.00 93.81 186 ILE A N 1
ATOM 1387 C CA . ILE A 1 186 ? -10.858 8.177 10.966 1.00 93.81 186 ILE A CA 1
ATOM 1388 C C . ILE A 1 186 ? -10.368 9.516 11.505 1.00 93.81 186 ILE A C 1
ATOM 1390 O O . ILE A 1 186 ? -9.434 10.108 10.955 1.00 93.81 186 ILE A O 1
ATOM 1394 N N . ASP A 1 187 ? -10.987 9.983 12.579 1.00 92.94 187 ASP A N 1
ATOM 1395 C CA . ASP A 1 187 ? -10.664 11.267 13.207 1.00 92.94 187 ASP A CA 1
ATOM 1396 C C . ASP A 1 187 ? -9.704 11.101 14.389 1.00 92.94 187 ASP A C 1
ATOM 1398 O O . ASP A 1 187 ? -8.960 12.020 14.724 1.00 92.94 187 ASP A O 1
ATOM 1402 N N . GLY A 1 188 ? -9.675 9.907 14.982 1.00 95.25 188 GLY A N 1
ATOM 1403 C CA . GLY A 1 188 ? -8.762 9.547 16.056 1.00 95.25 188 GLY A CA 1
ATOM 1404 C C . GLY A 1 188 ? -8.944 8.100 16.498 1.00 95.25 188 GLY A C 1
ATOM 1405 O O . GLY A 1 188 ? -9.944 7.454 16.181 1.00 95.25 188 GLY A O 1
ATOM 1406 N N . VAL A 1 189 ? -7.959 7.593 17.230 1.00 96.88 189 VAL A N 1
ATOM 1407 C CA . VAL A 1 189 ? -7.907 6.226 17.745 1.00 96.88 189 VAL A CA 1
ATOM 1408 C C . VAL A 1 189 ? -7.584 6.258 19.231 1.00 96.88 189 VAL A C 1
ATOM 1410 O O . VAL A 1 189 ? -6.579 6.828 19.639 1.00 96.88 189 VAL A O 1
ATOM 1413 N N . SER A 1 190 ? -8.431 5.627 20.034 1.00 96.31 190 SER A N 1
ATOM 1414 C CA . SER A 1 190 ? -8.263 5.480 21.475 1.00 96.31 190 SER A CA 1
ATOM 1415 C C . SER A 1 190 ? -7.970 4.020 21.799 1.00 96.31 190 SER A C 1
ATOM 1417 O O . SER A 1 190 ? -8.824 3.150 21.623 1.00 96.31 190 SER A O 1
ATOM 1419 N N . VAL A 1 191 ? -6.750 3.750 22.253 1.00 97.00 191 VAL A N 1
ATOM 1420 C CA . VAL A 1 191 ? -6.335 2.454 22.792 1.00 97.00 191 VAL A CA 1
ATOM 1421 C C . VAL A 1 191 ? -6.841 2.355 24.229 1.00 97.00 191 VAL A C 1
ATOM 1423 O O . VAL A 1 191 ? -6.606 3.254 25.036 1.00 97.00 191 VAL A O 1
ATOM 1426 N N . ARG A 1 192 ? -7.562 1.276 24.526 1.00 95.06 192 ARG A N 1
ATOM 1427 C CA . ARG A 1 192 ? -8.227 0.996 25.804 1.00 95.06 192 ARG A CA 1
ATOM 1428 C C . ARG A 1 192 ? -7.755 -0.367 26.342 1.00 95.06 192 ARG A C 1
ATOM 1430 O O . ARG A 1 192 ? -7.212 -1.161 25.571 1.00 95.06 192 ARG A O 1
ATOM 1437 N N . PRO A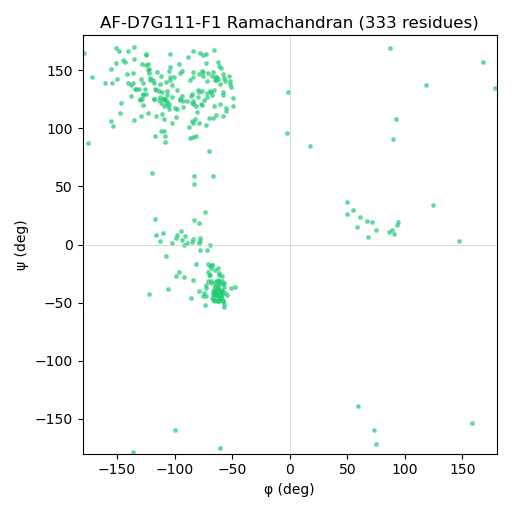 1 193 ? -7.954 -0.691 27.634 1.00 94.12 193 PRO A N 1
ATOM 1438 C CA . PRO A 1 193 ? -7.431 -1.929 28.222 1.00 94.12 193 PRO A CA 1
ATOM 1439 C C . PRO A 1 193 ? -7.923 -3.226 27.554 1.00 94.12 193 PRO A C 1
ATOM 1441 O O . PRO A 1 193 ? -7.240 -4.245 27.605 1.00 94.12 193 PRO A O 1
ATOM 1444 N N . ASP A 1 194 ? -9.104 -3.199 26.938 1.00 93.00 194 ASP A N 1
ATOM 1445 C CA . ASP A 1 194 ? -9.801 -4.340 26.333 1.00 93.00 194 ASP A CA 1
ATOM 1446 C C . ASP A 1 194 ? -9.976 -4.223 24.804 1.00 93.00 194 ASP A C 1
ATOM 1448 O O . ASP A 1 194 ? -10.642 -5.062 24.191 1.00 93.00 194 ASP A O 1
ATOM 1452 N N . GLY A 1 195 ? -9.355 -3.227 24.164 1.00 95.31 195 GLY A N 1
ATOM 1453 C CA . GLY A 1 195 ? -9.375 -3.074 22.712 1.00 95.31 195 GLY A CA 1
ATOM 1454 C C . GLY A 1 195 ? -9.083 -1.653 22.243 1.00 95.31 195 GLY A C 1
ATOM 1455 O O . GLY A 1 195 ? -8.392 -0.877 22.894 1.00 95.31 195 GLY A O 1
ATOM 1456 N N . VAL A 1 196 ? -9.593 -1.314 21.067 1.00 96.56 196 VAL A N 1
ATOM 1457 C CA . VAL A 1 196 ? -9.345 -0.046 20.389 1.00 96.56 196 VAL A CA 1
ATOM 1458 C C . VAL A 1 196 ? -10.655 0.521 19.860 1.00 96.56 196 VAL A C 1
ATOM 1460 O O . VAL A 1 196 ? -11.432 -0.187 19.220 1.00 96.56 196 VAL A O 1
ATOM 1463 N N . ALA A 1 197 ? -10.868 1.809 20.097 1.00 95.81 197 ALA A N 1
ATOM 1464 C CA . ALA A 1 197 ? -11.990 2.594 19.603 1.00 95.81 197 ALA A CA 1
ATOM 1465 C C . ALA A 1 197 ? -11.516 3.588 18.538 1.00 95.81 197 ALA A C 1
ATOM 1467 O O . ALA A 1 197 ? -10.621 4.394 18.794 1.00 95.81 197 ALA A O 1
ATOM 1468 N N . LEU A 1 198 ? -12.116 3.555 17.351 1.00 96.19 198 LEU A N 1
ATOM 1469 C CA . LEU A 1 198 ? -11.853 4.500 16.273 1.00 96.19 198 LEU A CA 1
ATOM 1470 C C . LEU A 1 198 ? -13.030 5.469 16.162 1.00 96.19 198 LEU A C 1
ATOM 1472 O O . LEU A 1 198 ? -14.153 5.056 15.879 1.00 96.19 198 LEU A O 1
ATOM 1476 N N . SER A 1 199 ? -12.761 6.760 16.346 1.00 94.88 199 SER A N 1
ATOM 1477 C CA . SER A 1 199 ? -13.728 7.818 16.058 1.00 94.88 199 SER A CA 1
ATOM 1478 C C . SER A 1 199 ? -13.818 7.994 14.551 1.00 94.88 199 SER A C 1
ATOM 1480 O O . SER A 1 199 ? -12.790 8.235 13.907 1.00 94.88 199 SER A O 1
ATOM 1482 N N . THR A 1 200 ? -15.023 7.894 13.991 1.00 93.75 200 THR A N 1
ATOM 1483 C CA . THR A 1 200 ? -15.225 8.012 12.546 1.00 93.75 200 THR A CA 1
ATOM 1484 C C . THR A 1 200 ? -16.211 9.107 12.168 1.00 93.75 200 THR A C 1
ATOM 1486 O O . THR A 1 200 ? -17.153 9.424 12.902 1.00 93.75 200 THR A O 1
ATOM 1489 N N . SER A 1 201 ? -16.001 9.678 10.985 1.00 90.62 201 SER A N 1
ATOM 1490 C CA . SER A 1 201 ? -16.916 10.636 10.376 1.00 90.62 201 SER A CA 1
ATOM 1491 C C . SER A 1 201 ? -17.118 10.348 8.889 1.00 90.62 201 SER A C 1
ATOM 1493 O O . SER A 1 201 ? -16.187 9.906 8.201 1.00 90.62 201 SER A O 1
ATOM 1495 N N . PRO A 1 202 ? -18.318 10.623 8.345 1.00 89.12 202 PRO A N 1
ATOM 1496 C CA . PRO A 1 202 ? -18.541 10.548 6.912 1.00 89.12 202 PRO A CA 1
ATOM 1497 C C . PRO A 1 202 ? -17.591 11.479 6.162 1.00 89.12 202 PRO A C 1
ATOM 1499 O O . PRO A 1 202 ? -17.465 12.666 6.469 1.00 89.12 202 PRO A O 1
ATOM 1502 N N . SER A 1 203 ? -16.945 10.948 5.137 1.00 84.19 203 SER A N 1
ATOM 1503 C CA . SER A 1 203 ? -16.166 11.709 4.178 1.00 84.19 203 SER A CA 1
ATOM 1504 C C . SER A 1 203 ? -17.024 12.013 2.942 1.00 84.19 203 SER A C 1
ATOM 1506 O O . SER A 1 203 ? -17.999 11.326 2.630 1.00 84.19 203 SER A O 1
ATOM 1508 N N . SER A 1 204 ? -16.679 13.080 2.222 1.00 71.19 204 SER A N 1
ATOM 1509 C CA . SER A 1 204 ? -17.328 13.404 0.950 1.00 71.19 204 SER A CA 1
ATOM 1510 C C . SER A 1 204 ? -16.423 13.033 -0.227 1.00 71.19 204 SER A C 1
ATOM 1512 O O . SER A 1 204 ? -15.212 13.276 -0.160 1.00 71.19 204 SER A O 1
ATOM 1514 N N . PRO A 1 205 ? -16.982 12.511 -1.334 1.00 66.50 205 PRO A N 1
ATOM 1515 C CA . PRO A 1 205 ? -16.243 12.395 -2.580 1.00 66.50 205 PRO A CA 1
ATOM 1516 C C . PRO A 1 205 ? -15.774 13.781 -3.057 1.00 66.50 205 PRO A C 1
ATOM 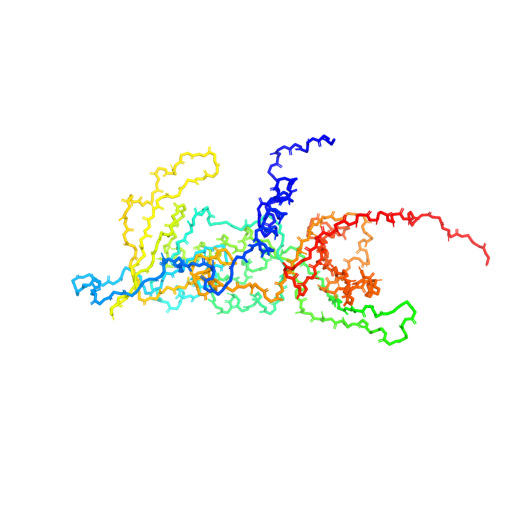1518 O O . PRO A 1 205 ? -16.450 14.786 -2.803 1.00 66.50 205 PRO A O 1
ATOM 1521 N N . PRO A 1 206 ? -14.661 13.869 -3.807 1.00 54.44 206 PRO A N 1
ATOM 1522 C CA . PRO A 1 206 ? -14.262 15.115 -4.451 1.00 54.44 206 PRO A CA 1
ATOM 1523 C C . PRO A 1 206 ? -15.398 15.657 -5.339 1.00 54.44 206 PRO A C 1
ATOM 1525 O O . PRO A 1 206 ? -15.765 15.032 -6.329 1.00 54.44 206 PRO A O 1
ATOM 1528 N N . GLY A 1 207 ? -15.956 16.820 -4.983 1.00 56.16 207 GLY A N 1
ATOM 1529 C CA . GLY A 1 207 ? -16.998 17.503 -5.763 1.00 56.16 207 GLY A CA 1
ATOM 1530 C C . GLY A 1 207 ? -18.450 17.074 -5.498 1.00 56.16 207 GLY A C 1
ATOM 1531 O O . GLY A 1 207 ? -19.327 17.482 -6.255 1.00 56.16 207 GLY A O 1
ATOM 1532 N N . GLY A 1 208 ? -18.731 16.289 -4.452 1.00 57.03 208 GLY A N 1
ATOM 1533 C CA . GLY A 1 208 ? -20.080 15.784 -4.165 1.00 57.03 208 GLY A CA 1
ATOM 1534 C C . GLY A 1 208 ? -20.509 15.887 -2.701 1.00 57.03 208 GLY A C 1
ATOM 1535 O O . GLY A 1 208 ? -19.711 16.182 -1.815 1.00 57.03 208 GLY A O 1
ATOM 1536 N N . LYS A 1 209 ? -21.802 15.632 -2.460 1.00 52.78 209 LYS A N 1
ATOM 1537 C CA . LYS A 1 209 ? -22.350 15.358 -1.121 1.00 52.78 209 LYS A CA 1
ATOM 1538 C C . LYS A 1 209 ? -21.924 13.949 -0.663 1.00 52.78 209 LYS A C 1
ATOM 1540 O O . LYS A 1 209 ? -21.658 13.114 -1.532 1.00 52.78 209 LYS A O 1
ATOM 1545 N N . PRO A 1 210 ? -21.890 13.669 0.654 1.00 56.88 210 PRO A N 1
ATOM 1546 C CA . PRO A 1 210 ? -21.668 12.316 1.160 1.00 56.88 210 PRO A CA 1
ATOM 1547 C C . PRO A 1 210 ? -22.641 11.329 0.492 1.00 56.88 210 PRO A C 1
ATOM 1549 O O . PRO A 1 210 ? -23.801 11.702 0.270 1.00 56.88 210 PRO A O 1
ATOM 1552 N N . PRO A 1 211 ? -22.212 10.104 0.139 1.00 56.12 211 PRO A N 1
ATOM 1553 C CA . PRO A 1 211 ? -23.136 9.089 -0.352 1.00 56.12 211 PRO A CA 1
ATOM 1554 C C . PRO A 1 211 ? -24.246 8.837 0.681 1.00 56.12 211 PRO A C 1
ATOM 1556 O O . PRO A 1 211 ? -24.014 8.865 1.886 1.00 56.12 211 PRO A O 1
ATOM 1559 N N . ALA A 1 212 ? -25.470 8.596 0.203 1.00 51.00 212 ALA A N 1
ATOM 1560 C CA . ALA A 1 212 ? -26.660 8.417 1.044 1.00 51.00 212 ALA A CA 1
ATOM 1561 C C . ALA A 1 212 ? -26.662 7.107 1.862 1.00 51.00 212 ALA A C 1
ATOM 1563 O O . ALA A 1 212 ? -27.605 6.848 2.605 1.00 51.00 212 ALA A O 1
ATOM 1564 N N . SER A 1 213 ? -25.626 6.279 1.726 1.00 44.84 213 SER A N 1
ATOM 1565 C CA . SER A 1 213 ? -25.492 4.990 2.392 1.00 44.84 213 SER A CA 1
ATOM 1566 C C . SER A 1 213 ? -24.158 4.896 3.132 1.00 44.84 213 SER A C 1
ATOM 1568 O O . SER A 1 213 ? -23.111 4.900 2.485 1.00 44.84 213 SER A O 1
ATOM 1570 N N . GLY A 1 214 ? -24.219 4.701 4.454 1.00 45.56 214 GLY A N 1
ATOM 1571 C CA . GLY A 1 214 ? -23.317 3.733 5.083 1.00 45.56 214 GLY A CA 1
ATOM 1572 C C . GLY A 1 214 ? -22.411 4.166 6.236 1.00 45.56 214 GLY A C 1
ATOM 1573 O O . GLY A 1 214 ? -21.325 3.620 6.307 1.00 45.56 214 GLY A O 1
ATOM 1574 N N . ALA A 1 215 ? -22.816 5.089 7.111 1.00 40.22 215 ALA A N 1
ATOM 1575 C CA . ALA A 1 215 ? -22.482 5.105 8.552 1.00 40.22 215 ALA A CA 1
ATOM 1576 C C . ALA A 1 215 ? -23.118 6.354 9.176 1.00 40.22 215 ALA A C 1
ATOM 1578 O O . ALA A 1 215 ? -23.057 7.440 8.590 1.00 40.22 215 ALA A O 1
ATOM 1579 N N . ALA A 1 216 ? -23.766 6.222 10.334 1.00 40.78 216 ALA A N 1
ATOM 1580 C CA . ALA A 1 216 ? -24.280 7.389 11.038 1.00 40.78 216 ALA A CA 1
ATOM 1581 C C . ALA A 1 216 ? -23.106 8.283 11.477 1.00 40.78 216 ALA A C 1
ATOM 1583 O O . ALA A 1 216 ? -22.036 7.814 11.860 1.00 40.78 216 ALA A O 1
ATOM 1584 N N . THR A 1 217 ? -23.292 9.600 11.393 1.00 42.09 217 THR A N 1
ATOM 1585 C CA . THR A 1 217 ? -22.320 10.589 11.870 1.00 42.09 217 THR A CA 1
ATOM 1586 C C . THR A 1 217 ? -21.991 10.342 13.344 1.00 42.09 217 THR A C 1
ATOM 1588 O O . THR A 1 217 ? -22.883 10.484 14.180 1.00 42.09 217 THR A O 1
ATOM 1591 N N . GLY A 1 218 ? -20.728 10.031 13.655 1.00 53.16 218 GLY A N 1
ATOM 1592 C CA . GLY A 1 218 ? -20.237 9.888 15.030 1.00 53.16 218 GLY A CA 1
ATOM 1593 C C . GLY A 1 218 ? -20.245 8.468 15.603 1.00 53.16 218 GLY A C 1
ATOM 1594 O O . GLY A 1 218 ? -20.204 8.329 16.823 1.00 53.16 218 GLY A O 1
ATOM 1595 N N . GLU A 1 219 ? -20.304 7.423 14.772 1.00 70.06 219 GLU A N 1
ATOM 1596 C CA . GLU A 1 219 ? -20.162 6.047 15.260 1.00 70.06 219 GLU A CA 1
ATOM 1597 C C . GLU A 1 219 ? -18.695 5.698 15.570 1.00 70.06 219 GLU A C 1
ATOM 1599 O O . GLU A 1 219 ? -17.769 5.955 14.793 1.00 70.06 219 GLU A O 1
ATOM 1604 N N . GLU A 1 220 ? -18.493 5.114 16.751 1.00 87.88 220 GLU A N 1
ATOM 1605 C CA . GLU A 1 220 ? -17.222 4.542 17.185 1.00 87.88 220 GLU A CA 1
ATOM 1606 C C . GLU A 1 220 ? -17.104 3.124 16.613 1.00 87.88 220 GLU A C 1
ATOM 1608 O O . GLU A 1 220 ? -17.936 2.259 16.891 1.00 87.88 220 GLU A O 1
ATOM 1613 N N . VAL A 1 221 ? -16.064 2.868 15.821 1.00 94.50 221 VAL A N 1
ATOM 1614 C CA . VAL A 1 221 ? -15.747 1.513 15.354 1.00 94.50 221 VAL A CA 1
ATOM 1615 C C . VAL A 1 221 ? -14.821 0.867 16.373 1.00 94.50 221 VAL A C 1
ATOM 1617 O O . VAL A 1 221 ? -13.751 1.398 16.663 1.00 94.50 221 VAL A O 1
ATOM 1620 N N . THR A 1 222 ? -15.202 -0.288 16.913 1.00 96.12 222 THR A N 1
ATOM 1621 C CA . THR A 1 222 ? -14.420 -0.975 17.949 1.00 96.12 222 THR A CA 1
ATOM 1622 C C . THR A 1 222 ? -13.737 -2.225 17.410 1.00 96.12 222 THR A C 1
ATOM 1624 O O . THR A 1 222 ? -14.297 -2.985 16.615 1.00 96.12 222 THR A O 1
ATOM 1627 N N . SER A 1 223 ? -12.498 -2.454 17.839 1.00 97.44 223 SER A N 1
ATOM 1628 C CA . SER A 1 2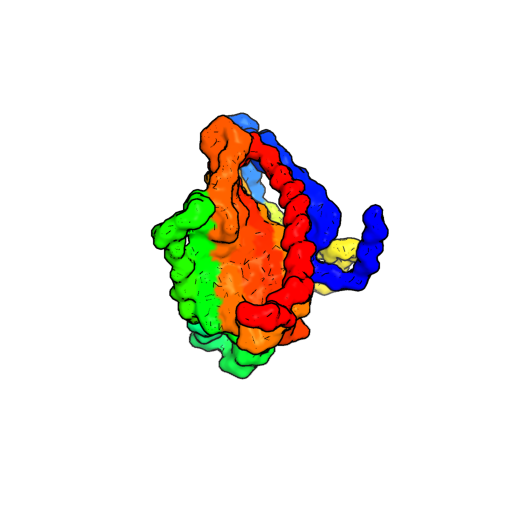23 ? -11.711 -3.620 17.434 1.00 97.44 223 SER A CA 1
ATOM 1629 C C . SER A 1 223 ? -10.748 -4.084 18.521 1.00 97.44 223 SER A C 1
ATOM 1631 O O . SER A 1 223 ? -10.507 -3.359 19.480 1.00 97.44 223 SER A O 1
ATOM 1633 N N . ARG A 1 224 ? -10.180 -5.288 18.392 1.00 97.25 224 ARG A N 1
ATOM 1634 C CA . ARG A 1 224 ? -9.094 -5.742 19.284 1.00 97.25 224 ARG A CA 1
ATOM 1635 C C . ARG A 1 224 ? -7.725 -5.238 18.818 1.00 97.25 224 ARG A C 1
ATOM 1637 O O . ARG A 1 224 ? -6.839 -5.032 19.640 1.00 97.25 224 ARG A O 1
ATOM 1644 N N . LEU A 1 225 ? -7.555 -5.066 17.507 1.00 97.62 225 LEU A N 1
ATOM 1645 C CA . LEU A 1 225 ? -6.324 -4.630 16.857 1.00 97.62 225 LEU A CA 1
ATOM 1646 C C . LEU A 1 225 ? -6.638 -3.664 15.712 1.00 97.62 225 LEU A C 1
ATOM 1648 O O . LEU A 1 225 ? -7.530 -3.919 14.906 1.00 97.62 225 LEU A O 1
ATOM 1652 N N . VAL A 1 226 ? -5.835 -2.609 15.590 1.00 98.00 226 VAL A N 1
ATOM 1653 C CA . VAL A 1 226 ? -5.852 -1.705 14.436 1.00 98.00 226 VAL A CA 1
ATOM 1654 C C . VAL A 1 226 ? -4.570 -1.868 13.629 1.00 98.00 226 VAL A C 1
ATOM 1656 O O . VAL A 1 226 ? -3.475 -1.838 14.188 1.00 98.00 226 VAL A O 1
ATOM 1659 N N . LEU A 1 227 ? -4.710 -2.017 12.311 1.00 98.19 227 LEU A N 1
ATOM 1660 C CA . LEU A 1 227 ? -3.605 -2.027 11.357 1.00 98.19 227 LEU A CA 1
ATOM 1661 C C . LEU A 1 227 ? -3.630 -0.746 10.526 1.00 98.19 227 LEU A C 1
ATOM 1663 O O . LEU A 1 227 ? -4.587 -0.479 9.800 1.00 98.19 227 LEU A O 1
ATOM 1667 N N . ASP A 1 228 ? -2.559 0.038 10.610 1.00 97.38 228 ASP A N 1
ATOM 1668 C CA . ASP A 1 228 ? -2.404 1.246 9.808 1.00 97.38 228 ASP A CA 1
ATOM 1669 C C . ASP A 1 228 ? -1.844 0.918 8.418 1.00 97.38 228 ASP A C 1
ATOM 1671 O O . ASP A 1 228 ? -0.659 0.638 8.243 1.00 97.38 228 ASP A O 1
ATOM 1675 N N . CYS A 1 229 ? -2.720 0.959 7.419 1.00 96.56 229 CYS A N 1
ATOM 1676 C CA . CYS A 1 229 ? -2.424 0.782 6.000 1.00 96.56 229 CYS A CA 1
ATOM 1677 C C . CYS A 1 229 ? -2.740 2.055 5.187 1.00 96.56 229 CYS A C 1
ATOM 1679 O O . CYS A 1 229 ? -2.904 1.995 3.968 1.00 96.56 229 CYS A O 1
ATOM 1681 N N . MET A 1 230 ? -2.788 3.232 5.831 1.00 92.75 230 MET A N 1
ATOM 1682 C CA . MET A 1 230 ? -3.134 4.512 5.184 1.00 92.75 230 MET A CA 1
ATOM 1683 C C . MET A 1 230 ? -1.973 5.128 4.378 1.00 92.75 230 MET A C 1
ATOM 1685 O O . MET A 1 230 ? -2.096 6.216 3.807 1.00 92.75 230 MET A O 1
ATOM 1689 N N . GLY A 1 231 ? -0.829 4.443 4.323 1.00 88.88 231 GLY A N 1
ATOM 1690 C CA . GLY A 1 231 ? 0.343 4.847 3.554 1.00 88.88 231 GLY A CA 1
ATOM 1691 C C . GLY A 1 231 ? 1.104 6.031 4.159 1.00 88.88 231 GLY A C 1
ATOM 1692 O O . GLY A 1 231 ? 0.996 6.354 5.341 1.00 88.88 231 GLY A O 1
ATOM 1693 N N . ASN A 1 232 ? 1.907 6.705 3.329 1.00 82.12 232 ASN A N 1
ATOM 1694 C CA . ASN A 1 232 ? 2.831 7.762 3.771 1.00 82.12 232 ASN A CA 1
ATOM 1695 C C . ASN A 1 232 ? 2.145 8.988 4.407 1.00 82.12 232 ASN A C 1
ATOM 1697 O O . ASN A 1 232 ? 2.791 9.769 5.106 1.00 82.12 232 ASN A O 1
ATOM 1701 N N . ALA A 1 233 ? 0.853 9.177 4.144 1.00 82.44 233 ALA A N 1
ATOM 1702 C CA . ALA A 1 233 ? 0.062 10.280 4.657 1.00 82.44 233 ALA A CA 1
ATOM 1703 C C . ALA A 1 233 ? -0.678 9.934 5.958 1.00 82.44 233 ALA A C 1
ATOM 1705 O O . ALA A 1 233 ? -1.410 10.795 6.449 1.00 82.44 233 ALA A O 1
ATOM 1706 N N . SER A 1 234 ? -0.470 8.731 6.514 1.00 92.19 234 SER A N 1
ATOM 1707 C CA . SER A 1 234 ? -1.088 8.287 7.764 1.00 92.19 234 SER A CA 1
ATOM 1708 C C . SER A 1 234 ? -0.931 9.330 8.884 1.00 92.19 234 SER A C 1
ATOM 1710 O O . SER A 1 234 ? 0.197 9.729 9.208 1.00 92.19 234 SER A O 1
ATOM 1712 N N . PRO A 1 235 ? -2.034 9.755 9.524 1.00 93.19 235 PRO A N 1
ATOM 1713 C CA . PRO A 1 235 ? -1.974 10.595 10.715 1.00 93.19 235 PRO A CA 1
ATOM 1714 C C . PRO A 1 235 ? -1.252 9.927 11.898 1.00 93.19 235 PRO A C 1
ATOM 1716 O O . PRO A 1 235 ? -0.557 10.618 12.641 1.00 93.19 235 PRO A O 1
ATOM 1719 N N . MET A 1 236 ? -1.328 8.596 12.031 1.00 94.56 236 MET A N 1
ATOM 1720 C CA . MET A 1 236 ? -0.620 7.850 13.082 1.00 94.56 236 MET A CA 1
ATOM 1721 C C . MET A 1 236 ? 0.895 7.919 12.869 1.00 94.56 236 MET A C 1
ATOM 1723 O O . MET A 1 236 ? 1.644 8.284 13.775 1.00 94.56 236 MET A O 1
ATOM 1727 N N . VAL A 1 237 ? 1.357 7.668 11.639 1.00 91.88 237 VAL A N 1
ATOM 1728 C CA . VAL A 1 237 ? 2.781 7.790 11.284 1.00 91.88 237 VAL A CA 1
ATOM 1729 C C . VAL A 1 237 ? 3.268 9.230 11.459 1.00 91.88 237 VAL A C 1
ATOM 1731 O O . VAL A 1 237 ? 4.391 9.446 11.920 1.00 91.88 237 VAL A O 1
ATOM 1734 N N . ARG A 1 238 ? 2.436 10.229 11.134 1.00 90.00 238 ARG A N 1
ATOM 1735 C CA . ARG A 1 238 ? 2.757 11.651 11.350 1.00 90.00 238 ARG A CA 1
ATOM 1736 C C . ARG A 1 238 ? 2.921 12.000 12.825 1.00 90.00 238 ARG A C 1
ATOM 1738 O O . ARG A 1 238 ? 3.825 12.767 13.140 1.00 90.00 238 ARG A O 1
ATOM 1745 N N . GLN A 1 239 ? 2.095 11.439 13.708 1.00 93.19 239 GLN A N 1
ATOM 1746 C CA . GLN A 1 239 ? 2.263 11.588 15.154 1.00 93.19 239 GLN A CA 1
ATOM 1747 C C . GLN A 1 239 ? 3.566 10.932 15.630 1.00 93.19 239 GLN A C 1
ATOM 1749 O O . GLN A 1 239 ? 4.362 11.589 16.296 1.00 93.19 239 GLN A O 1
ATOM 1754 N N . ILE A 1 240 ? 3.844 9.686 15.225 1.00 91.81 240 ILE A N 1
ATOM 1755 C CA . ILE A 1 240 ? 5.075 8.958 15.604 1.00 91.81 240 ILE A CA 1
ATOM 1756 C C . ILE A 1 240 ? 6.339 9.712 15.160 1.00 91.81 240 ILE A C 1
ATOM 1758 O O . ILE A 1 240 ? 7.346 9.747 15.869 1.00 91.81 240 ILE A O 1
ATOM 1762 N N . ARG A 1 241 ? 6.302 10.316 13.968 1.00 90.38 241 ARG A N 1
ATOM 1763 C CA . ARG A 1 241 ? 7.431 11.053 13.381 1.00 90.38 241 ARG A CA 1
ATOM 1764 C C . ARG A 1 241 ? 7.390 12.556 13.665 1.00 90.38 241 ARG A C 1
ATOM 1766 O O . ARG A 1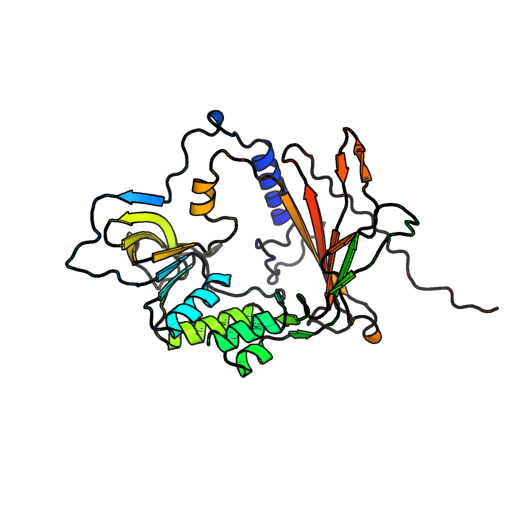 241 ? 8.152 13.300 13.044 1.00 90.38 241 ARG A O 1
ATOM 1773 N N . TRP A 1 242 ? 6.522 13.016 14.565 1.00 91.31 242 TRP A N 1
ATOM 1774 C CA . TRP A 1 242 ? 6.364 14.442 14.824 1.00 91.31 242 TRP A CA 1
ATOM 1775 C C . TRP A 1 242 ? 7.686 15.105 15.220 1.00 91.31 242 TRP A C 1
ATOM 1777 O O . TRP A 1 242 ? 8.518 14.526 15.919 1.00 91.31 242 TRP A O 1
ATOM 1787 N N . GLY A 1 243 ? 7.899 16.325 14.725 1.00 91.06 243 GLY A N 1
ATOM 1788 C CA . GLY A 1 243 ? 9.107 17.101 14.995 1.00 91.06 243 GLY A CA 1
ATOM 1789 C C . GLY A 1 243 ? 10.392 16.536 14.379 1.00 91.06 243 GLY A C 1
ATOM 1790 O O . GLY A 1 243 ? 11.464 17.087 14.635 1.00 91.06 243 GLY A O 1
ATOM 1791 N N . LYS A 1 244 ? 10.319 15.483 13.551 1.00 90.25 244 LYS A N 1
ATOM 1792 C CA . LYS A 1 244 ? 11.471 14.907 12.846 1.00 90.25 244 LYS A CA 1
ATOM 1793 C C . LYS A 1 244 ? 11.346 15.109 11.340 1.00 90.25 244 LYS A C 1
ATOM 1795 O O . LYS A 1 244 ? 10.319 14.814 10.733 1.00 90.25 244 LYS A O 1
ATOM 1800 N N . LYS A 1 245 ? 12.428 15.587 10.724 1.00 87.12 245 LYS A N 1
ATOM 1801 C CA . LYS A 1 245 ? 12.545 15.637 9.264 1.00 87.12 245 LYS A CA 1
ATOM 1802 C C . LYS A 1 245 ? 12.826 14.239 8.706 1.00 87.12 245 LYS A C 1
ATOM 1804 O O . LYS A 1 245 ? 13.499 13.454 9.373 1.00 87.12 245 LYS A O 1
ATOM 1809 N N . PRO A 1 246 ? 12.348 13.926 7.490 1.00 85.00 246 PRO A N 1
ATOM 1810 C CA . PRO A 1 246 ? 12.745 12.701 6.815 1.00 85.00 246 PRO A CA 1
ATOM 1811 C C . PRO A 1 246 ? 14.249 12.731 6.509 1.00 85.00 246 PRO A C 1
ATOM 1813 O O . PRO A 1 246 ? 14.801 13.778 6.165 1.00 85.00 246 PRO A O 1
ATOM 1816 N N . GLU A 1 247 ? 14.893 11.570 6.606 1.00 82.12 247 GLU A N 1
ATOM 1817 C CA . GLU A 1 247 ? 16.322 11.398 6.304 1.00 82.12 247 GLU A CA 1
ATOM 1818 C C . GLU A 1 247 ? 16.614 11.523 4.803 1.00 82.12 247 GLU A C 1
ATOM 1820 O O . GLU A 1 247 ? 17.700 11.934 4.400 1.00 82.12 247 GLU A O 1
ATOM 1825 N N . GLY A 1 248 ? 15.618 11.230 3.967 1.00 81.88 248 GLY A N 1
ATOM 1826 C CA . GLY A 1 248 ? 15.696 11.383 2.525 1.00 81.88 248 GLY A CA 1
ATOM 1827 C C . GLY A 1 248 ? 14.332 11.670 1.918 1.00 81.88 248 GLY A C 1
ATOM 1828 O O . GLY A 1 248 ? 13.290 11.347 2.490 1.00 81.88 248 GLY A O 1
ATOM 1829 N N . VAL A 1 249 ? 14.345 12.289 0.743 1.00 80.56 249 VAL A N 1
ATOM 1830 C CA . VAL A 1 249 ? 13.144 12.483 -0.071 1.00 80.56 249 VAL A CA 1
ATOM 1831 C C . VAL A 1 249 ? 13.390 11.904 -1.452 1.00 80.56 249 VAL A C 1
ATOM 1833 O O . VAL A 1 249 ? 14.405 12.192 -2.084 1.00 80.56 249 VAL A O 1
ATOM 1836 N N . CYS A 1 250 ? 12.445 11.082 -1.893 1.00 78.94 250 CYS A N 1
ATOM 1837 C CA . CYS A 1 250 ? 12.408 10.474 -3.210 1.00 78.94 250 CYS A CA 1
ATOM 1838 C C . CYS A 1 250 ? 11.266 11.129 -3.990 1.00 78.94 250 CYS A C 1
ATOM 1840 O O . CYS A 1 250 ? 10.096 10.922 -3.666 1.00 78.94 250 CYS A O 1
ATOM 1842 N N . LEU A 1 251 ? 11.597 11.963 -4.978 1.00 78.31 251 LEU A N 1
ATOM 1843 C CA . LEU A 1 251 ? 10.598 12.470 -5.913 1.00 78.31 251 LEU A CA 1
ATOM 1844 C C . LEU A 1 251 ? 10.540 11.553 -7.127 1.00 78.31 251 LEU A C 1
ATOM 1846 O O . LEU A 1 251 ? 11.540 11.409 -7.825 1.00 78.31 251 LEU A O 1
ATOM 1850 N N . VAL A 1 252 ? 9.353 11.024 -7.408 1.00 75.81 252 VAL A N 1
ATOM 1851 C CA . VAL A 1 252 ? 9.090 10.193 -8.582 1.00 75.81 252 VAL A CA 1
ATOM 1852 C C . VAL A 1 252 ? 8.228 10.972 -9.570 1.00 75.81 252 VAL A C 1
ATOM 1854 O O . VAL A 1 252 ? 7.147 11.452 -9.226 1.00 75.81 252 VAL A O 1
ATOM 1857 N N . VAL A 1 253 ? 8.697 11.085 -10.810 1.00 75.69 253 VAL A N 1
ATOM 1858 C CA . VAL A 1 253 ? 7.951 11.686 -11.922 1.00 75.69 253 VAL A CA 1
ATOM 1859 C C . VAL A 1 253 ? 7.700 10.612 -12.972 1.00 75.69 253 VAL A C 1
ATOM 1861 O O . VAL A 1 253 ? 8.636 10.149 -13.618 1.00 75.69 253 VAL A O 1
ATOM 1864 N N . GLY A 1 254 ? 6.441 10.205 -13.126 1.00 74.94 254 GLY A N 1
ATOM 1865 C CA . GLY A 1 254 ? 6.024 9.175 -14.079 1.00 74.94 254 GLY A CA 1
ATOM 1866 C C . GLY A 1 254 ? 5.561 9.740 -15.426 1.00 74.94 254 GLY A C 1
ATOM 1867 O O . GLY A 1 254 ? 4.999 10.832 -15.487 1.00 74.94 254 GLY A O 1
ATOM 1868 N N . SER A 1 255 ? 5.760 8.976 -16.497 1.00 74.69 255 SER A N 1
ATOM 1869 C CA . SER A 1 255 ? 5.208 9.195 -17.836 1.00 74.69 255 SER A CA 1
ATOM 1870 C C . SER A 1 255 ? 5.028 7.858 -18.570 1.00 74.69 255 SER A C 1
ATOM 1872 O O . SER A 1 255 ? 5.518 6.818 -18.130 1.00 74.69 255 SER A O 1
ATOM 1874 N N . CYS A 1 256 ? 4.330 7.884 -19.703 1.00 79.31 256 CYS A N 1
ATOM 1875 C CA . CYS A 1 256 ? 4.239 6.763 -20.636 1.00 79.31 256 CYS A CA 1
ATOM 1876 C C . CYS A 1 256 ? 4.958 7.133 -21.935 1.00 79.31 256 CYS A C 1
ATOM 1878 O O . CYS A 1 256 ? 4.814 8.249 -22.434 1.00 79.31 256 CYS A O 1
ATOM 1880 N N . ALA A 1 257 ? 5.710 6.195 -22.501 1.00 80.50 257 ALA A N 1
ATOM 1881 C CA . ALA A 1 257 ? 6.373 6.355 -23.788 1.00 80.50 257 ALA A CA 1
ATOM 1882 C C . ALA A 1 257 ? 5.893 5.271 -24.760 1.00 80.50 257 ALA A C 1
ATOM 1884 O O . ALA A 1 257 ? 5.682 4.134 -24.354 1.00 80.50 257 ALA A O 1
ATOM 1885 N N . ARG A 1 258 ? 5.748 5.620 -26.041 1.00 81.81 258 ARG A N 1
ATOM 1886 C CA . ARG A 1 258 ? 5.308 4.710 -27.111 1.00 81.81 258 ARG A CA 1
ATOM 1887 C C . ARG A 1 258 ? 6.315 4.679 -28.258 1.00 81.81 258 ARG A C 1
ATOM 1889 O O . ARG A 1 258 ? 7.140 5.585 -28.369 1.00 81.81 258 ARG A O 1
ATOM 1896 N N . GLY A 1 259 ? 6.208 3.673 -29.124 1.00 85.25 259 GLY A N 1
ATOM 1897 C CA . GLY A 1 259 ? 7.010 3.550 -30.349 1.00 85.25 259 GLY A CA 1
ATOM 1898 C C . GLY A 1 259 ? 8.295 2.731 -30.201 1.00 85.25 259 GLY A C 1
ATOM 1899 O O . GLY A 1 259 ? 9.174 2.823 -31.055 1.00 85.25 259 GLY A O 1
ATOM 1900 N N . TYR A 1 260 ? 8.425 1.937 -29.135 1.00 86.00 260 TYR A N 1
ATOM 1901 C CA . TYR A 1 260 ? 9.521 0.975 -28.994 1.00 86.00 260 TYR A CA 1
ATOM 1902 C C . TYR A 1 260 ? 9.332 -0.186 -29.970 1.00 86.00 260 TYR A C 1
ATOM 1904 O O . TYR A 1 260 ? 8.202 -0.576 -30.259 1.00 86.00 260 TYR A O 1
ATOM 1912 N N . ASN A 1 261 ? 10.439 -0.758 -30.455 1.00 87.62 261 ASN A N 1
ATOM 1913 C CA . ASN A 1 261 ? 10.386 -1.981 -31.249 1.00 87.62 261 ASN A CA 1
ATOM 1914 C C . ASN A 1 261 ? 9.874 -3.141 -30.363 1.00 87.62 261 ASN A C 1
ATOM 1916 O O . ASN A 1 261 ? 10.545 -3.472 -29.381 1.00 87.62 261 ASN A O 1
ATOM 1920 N N . PRO A 1 262 ? 8.735 -3.773 -30.706 1.00 86.88 262 PRO A N 1
ATOM 1921 C CA . PRO A 1 262 ? 8.186 -4.917 -29.977 1.00 86.88 262 PRO A CA 1
ATOM 1922 C C . PRO A 1 262 ? 9.180 -6.056 -29.732 1.00 86.88 262 PRO A C 1
ATOM 1924 O O . PRO A 1 262 ? 9.183 -6.664 -28.663 1.00 86.88 262 PRO A O 1
ATOM 1927 N N . ASP A 1 263 ? 10.059 -6.333 -30.697 1.00 87.75 263 ASP A N 1
ATOM 1928 C CA . ASP A 1 263 ? 10.954 -7.490 -30.641 1.00 87.75 263 ASP A CA 1
ATOM 1929 C C . ASP A 1 263 ? 12.035 -7.350 -29.567 1.00 87.75 263 ASP A C 1
ATOM 1931 O O . ASP A 1 263 ? 12.511 -8.358 -29.035 1.00 87.75 263 ASP A O 1
ATOM 1935 N N . THR A 1 264 ? 12.393 -6.109 -29.226 1.00 85.62 264 THR A N 1
ATOM 1936 C CA . THR A 1 264 ? 13.425 -5.779 -28.235 1.00 85.62 264 THR A CA 1
ATOM 1937 C C . THR A 1 264 ? 12.849 -5.234 -26.927 1.00 85.62 264 THR A C 1
ATOM 1939 O O . THR A 1 264 ? 13.570 -5.137 -25.934 1.00 85.62 264 THR A O 1
ATOM 1942 N N . ASN A 1 265 ? 11.550 -4.925 -26.870 1.00 87.56 265 ASN A N 1
ATOM 1943 C CA . ASN A 1 265 ? 10.880 -4.396 -25.682 1.00 87.56 265 ASN A CA 1
ATOM 1944 C C . ASN A 1 265 ? 10.458 -5.493 -24.680 1.00 87.56 265 ASN A C 1
ATOM 1946 O O . ASN A 1 265 ? 9.301 -5.571 -24.281 1.00 87.56 265 ASN A O 1
ATOM 1950 N N . LYS A 1 266 ? 11.398 -6.358 -24.285 1.00 87.94 266 LYS A N 1
ATOM 1951 C CA . LYS A 1 266 ? 11.136 -7.560 -23.460 1.00 87.94 266 LYS A CA 1
ATOM 1952 C C . LYS A 1 266 ? 11.741 -7.503 -22.050 1.00 87.94 266 LYS A C 1
ATOM 1954 O O . LYS A 1 266 ? 11.659 -8.466 -21.299 1.00 87.94 266 LYS A O 1
ATOM 1959 N N . SER A 1 267 ? 12.359 -6.374 -21.715 1.00 90.38 267 SER A N 1
ATOM 1960 C CA . SER A 1 267 ? 13.103 -6.111 -20.480 1.00 90.38 267 SER A CA 1
ATOM 1961 C C . SER A 1 267 ? 12.906 -4.649 -20.064 1.00 90.38 267 SER A C 1
ATOM 1963 O O . SER A 1 267 ? 12.563 -3.796 -20.896 1.00 90.38 267 SER A O 1
ATOM 1965 N N . GLY A 1 268 ? 13.135 -4.360 -18.787 1.00 88.56 268 GLY A N 1
ATOM 1966 C CA . GLY A 1 268 ? 13.017 -3.033 -18.197 1.00 88.56 268 GLY A CA 1
ATOM 1967 C C . GLY A 1 268 ? 14.174 -2.676 -17.264 1.00 88.56 268 GLY A C 1
ATOM 1968 O O . GLY A 1 268 ? 15.092 -3.463 -17.049 1.00 88.56 268 GLY A O 1
ATOM 1969 N N . ASP A 1 269 ? 14.093 -1.487 -16.684 1.00 90.31 269 ASP A N 1
ATOM 1970 C CA . ASP A 1 269 ? 15.022 -0.966 -15.687 1.00 90.31 269 ASP A CA 1
ATOM 1971 C C . ASP A 1 269 ? 14.286 -0.869 -14.337 1.00 90.31 269 ASP A C 1
ATOM 1973 O O . ASP A 1 269 ? 13.271 -0.180 -14.265 1.00 90.31 269 ASP A O 1
ATOM 1977 N N . ILE A 1 270 ? 14.770 -1.535 -13.278 1.00 89.00 270 ILE A N 1
ATOM 1978 C CA . ILE A 1 270 ? 14.273 -1.323 -11.898 1.00 89.00 270 ILE A CA 1
ATOM 1979 C C . ILE A 1 270 ? 14.800 0.006 -11.389 1.00 89.00 270 ILE A C 1
ATOM 1981 O O . ILE A 1 270 ? 14.055 0.833 -10.887 1.00 89.00 270 ILE A O 1
ATOM 1985 N N . ILE A 1 271 ? 16.115 0.184 -11.500 1.00 88.94 271 ILE A N 1
ATOM 1986 C CA . ILE A 1 271 ? 16.814 1.378 -11.053 1.00 88.94 271 ILE A CA 1
ATOM 1987 C C . ILE A 1 271 ? 18.080 1.535 -11.887 1.00 88.94 271 ILE A C 1
ATOM 1989 O O . ILE A 1 271 ? 19.072 0.829 -11.704 1.00 88.94 271 ILE A O 1
ATOM 1993 N N . TYR A 1 272 ? 18.030 2.445 -12.854 1.00 88.44 272 TYR A N 1
ATOM 1994 C CA . TYR A 1 272 ? 19.142 2.662 -13.772 1.00 88.44 272 TYR A CA 1
ATOM 1995 C C . TYR A 1 272 ? 19.542 4.131 -13.848 1.00 88.44 272 TYR A C 1
ATOM 1997 O O . TYR A 1 272 ? 18.718 4.988 -14.168 1.00 88.44 272 TYR A O 1
ATOM 2005 N N . ALA A 1 273 ? 20.814 4.435 -13.599 1.00 87.75 273 ALA A N 1
ATOM 2006 C CA . ALA A 1 273 ? 21.397 5.740 -13.893 1.00 87.75 273 ALA A CA 1
ATOM 2007 C C . ALA A 1 273 ? 22.278 5.663 -15.134 1.00 87.75 273 ALA A C 1
ATOM 2009 O O . ALA A 1 273 ? 23.333 5.033 -15.133 1.00 87.75 273 ALA A O 1
ATOM 2010 N N . ASN A 1 274 ? 21.880 6.396 -16.172 1.00 84.44 274 ASN A N 1
ATOM 2011 C CA . ASN A 1 274 ? 22.644 6.526 -17.409 1.00 84.44 274 ASN A CA 1
ATOM 2012 C C . ASN A 1 274 ? 23.607 7.728 -17.410 1.00 84.44 274 ASN A C 1
ATOM 2014 O O . ASN A 1 274 ? 24.318 7.943 -18.393 1.00 84.44 274 ASN A O 1
ATOM 2018 N N . ASN A 1 275 ? 23.634 8.510 -16.327 1.00 84.56 275 ASN A N 1
ATOM 2019 C CA . ASN A 1 275 ? 24.504 9.669 -16.153 1.00 84.56 275 ASN A CA 1
ATOM 2020 C C . ASN A 1 275 ? 25.385 9.522 -14.901 1.00 84.56 275 ASN A C 1
ATOM 2022 O O . ASN A 1 275 ? 24.919 8.955 -13.908 1.00 84.56 275 ASN A O 1
ATOM 2026 N N . PRO A 1 276 ? 26.616 10.068 -14.911 1.00 85.81 276 PRO A N 1
ATOM 2027 C CA . PRO A 1 276 ? 27.440 10.140 -13.710 1.00 85.81 276 PRO A CA 1
ATOM 2028 C C . PRO A 1 276 ? 26.809 11.061 -12.662 1.00 85.81 276 PRO A C 1
ATOM 2030 O O . PRO A 1 276 ? 25.889 11.836 -12.958 1.00 85.81 276 PRO A O 1
ATOM 2033 N N . ILE A 1 277 ? 27.330 10.999 -11.437 1.00 85.38 277 ILE A N 1
ATOM 2034 C CA . ILE A 1 277 ? 26.963 11.942 -10.378 1.00 85.38 277 ILE A CA 1
ATOM 2035 C C . ILE A 1 277 ? 27.340 13.354 -10.841 1.00 85.38 277 ILE A C 1
ATOM 2037 O O . ILE A 1 277 ? 28.495 13.647 -11.138 1.00 85.38 277 ILE A O 1
ATOM 2041 N N . LEU A 1 278 ? 26.341 14.226 -10.916 1.00 84.88 278 LEU A N 1
ATOM 2042 C CA . LEU A 1 278 ? 26.497 15.624 -11.282 1.00 84.88 278 LEU A CA 1
ATOM 2043 C C . LEU A 1 278 ? 26.859 16.424 -10.035 1.00 84.88 278 LEU A C 1
ATOM 2045 O O . LEU A 1 278 ? 26.077 16.452 -9.085 1.00 84.88 278 LEU A O 1
ATOM 2049 N N . ASP A 1 279 ? 27.997 17.108 -10.059 1.00 84.31 279 ASP A N 1
ATOM 2050 C CA . ASP A 1 279 ? 28.336 18.089 -9.032 1.00 84.31 279 ASP A CA 1
ATOM 2051 C C . ASP A 1 279 ? 27.452 19.338 -9.193 1.00 84.31 279 ASP A C 1
ATOM 2053 O O . ASP A 1 279 ? 27.321 19.904 -10.284 1.00 84.31 279 ASP A O 1
ATOM 2057 N N . LYS A 1 280 ? 26.785 19.735 -8.110 1.00 82.44 280 LYS A N 1
ATOM 2058 C CA . LYS A 1 280 ? 25.950 20.939 -8.029 1.00 82.44 280 LYS A CA 1
ATOM 2059 C C . LYS A 1 280 ? 26.560 22.027 -7.140 1.00 82.44 280 LYS A C 1
ATOM 2061 O O . LYS A 1 280 ? 25.879 23.019 -6.892 1.00 82.44 280 LYS A O 1
ATOM 2066 N N . GLY A 1 281 ? 27.818 21.877 -6.722 1.00 79.06 281 GLY A N 1
ATOM 2067 C CA . GLY A 1 281 ? 28.490 22.758 -5.767 1.00 79.06 281 GLY A CA 1
ATOM 2068 C C . GLY A 1 281 ? 28.245 22.339 -4.315 1.00 79.06 281 GLY A C 1
ATOM 2069 O O . GLY A 1 281 ? 27.422 21.468 -4.035 1.00 79.06 281 GLY A O 1
ATOM 2070 N N . ASP A 1 282 ? 28.986 22.940 -3.380 1.00 79.19 282 ASP A N 1
ATOM 2071 C CA . ASP A 1 282 ? 28.851 22.735 -1.925 1.00 79.19 282 ASP A CA 1
ATOM 2072 C C . ASP A 1 282 ? 28.941 21.264 -1.459 1.00 79.19 282 ASP A C 1
ATOM 2074 O O . ASP A 1 282 ? 28.329 20.867 -0.466 1.00 79.19 282 ASP A O 1
ATOM 2078 N N . GLY A 1 283 ? 29.691 20.429 -2.189 1.00 72.62 283 GLY A N 1
ATOM 2079 C CA . GLY A 1 283 ? 29.815 18.993 -1.906 1.00 72.62 283 GLY A CA 1
ATOM 2080 C C . GLY A 1 283 ? 28.550 18.184 -2.225 1.00 72.62 283 GLY A C 1
ATOM 2081 O O . GLY A 1 283 ? 28.373 17.080 -1.706 1.00 72.62 283 GLY A O 1
ATOM 2082 N N . VAL A 1 284 ? 27.646 18.722 -3.052 1.00 72.19 284 VAL A N 1
ATOM 2083 C CA . VAL A 1 284 ? 26.370 18.094 -3.404 1.00 72.19 284 VAL A CA 1
ATOM 2084 C C . VAL A 1 284 ? 26.448 17.391 -4.758 1.00 72.19 284 VAL A C 1
ATOM 2086 O O . VAL A 1 284 ? 26.438 18.024 -5.810 1.00 72.19 284 VAL A O 1
ATOM 2089 N N . GLY A 1 285 ? 26.416 16.059 -4.723 1.00 80.88 285 GLY A N 1
ATOM 2090 C CA . GLY A 1 285 ? 26.185 15.223 -5.900 1.00 80.88 285 GLY A CA 1
ATOM 2091 C C . GLY A 1 285 ? 24.695 14.992 -6.171 1.00 80.88 285 GLY A C 1
ATOM 2092 O O . GLY A 1 285 ? 23.911 14.784 -5.242 1.00 80.88 285 GLY A O 1
ATOM 2093 N N . VAL A 1 286 ? 24.302 14.993 -7.446 1.00 84.56 286 VAL A N 1
ATOM 2094 C CA . VAL A 1 286 ? 22.961 14.616 -7.917 1.00 84.56 286 VAL A CA 1
ATOM 2095 C C . VAL A 1 286 ? 23.078 13.556 -9.001 1.00 84.56 286 VAL A C 1
ATOM 2097 O O . VAL A 1 286 ? 23.766 13.753 -9.997 1.00 84.56 286 VAL A O 1
ATOM 2100 N N . GLN A 1 287 ? 22.340 12.463 -8.859 1.00 85.69 287 GLN A N 1
ATOM 2101 C CA . GLN A 1 287 ? 22.198 11.453 -9.901 1.00 85.69 287 GLN A CA 1
ATOM 2102 C C . GLN A 1 287 ? 20.716 11.167 -10.129 1.00 85.69 287 GLN A C 1
ATOM 2104 O O . GLN A 1 287 ? 19.924 11.193 -9.188 1.00 85.69 287 GLN A O 1
ATOM 2109 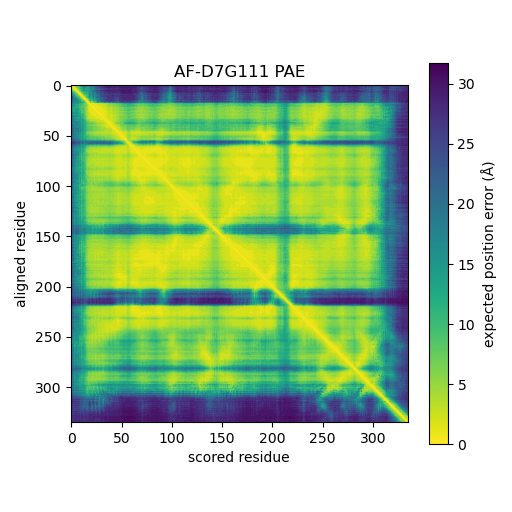N N . TYR A 1 288 ? 20.344 10.956 -11.389 1.00 85.25 288 TYR A N 1
ATOM 2110 C CA . TYR A 1 288 ? 18.976 10.637 -11.767 1.00 85.25 288 TYR A CA 1
ATOM 2111 C C . TYR A 1 288 ? 18.879 9.149 -12.036 1.00 85.25 288 TYR A C 1
ATOM 2113 O O . TYR A 1 288 ? 19.735 8.590 -12.721 1.00 85.25 288 TYR A O 1
ATOM 2121 N N . PHE A 1 289 ? 17.808 8.548 -11.540 1.00 86.19 289 PHE A N 1
ATOM 2122 C CA . PHE A 1 289 ? 17.520 7.143 -11.772 1.00 86.19 289 PHE A CA 1
ATOM 2123 C C . PHE A 1 289 ? 16.240 7.000 -12.575 1.00 86.19 289 PHE A C 1
ATOM 2125 O O . PHE A 1 289 ? 15.329 7.828 -12.473 1.00 86.19 289 PHE A O 1
ATOM 2132 N N . TRP A 1 290 ? 16.200 5.947 -13.372 1.00 83.31 290 TRP A N 1
ATOM 2133 C CA . TRP A 1 290 ? 15.062 5.566 -14.180 1.00 83.31 290 TRP A CA 1
ATOM 2134 C C . TRP A 1 290 ? 14.538 4.221 -13.713 1.00 83.31 290 TRP A C 1
ATOM 2136 O O . TRP A 1 290 ? 15.313 3.276 -13.567 1.00 83.31 290 TRP A O 1
ATOM 2146 N N . GLU A 1 291 ? 13.224 4.154 -13.554 1.00 88.25 291 GLU A N 1
ATOM 2147 C CA . GLU A 1 291 ? 12.475 2.904 -13.569 1.00 88.25 291 GLU A CA 1
ATOM 2148 C C . GLU A 1 291 ? 11.721 2.882 -14.902 1.00 88.25 291 GLU A C 1
ATOM 2150 O O . GLU A 1 291 ? 11.111 3.881 -15.296 1.00 88.25 291 GLU A O 1
ATOM 2155 N N . ALA A 1 292 ? 11.830 1.809 -15.674 1.00 87.62 292 ALA A N 1
ATOM 2156 C CA . ALA A 1 292 ? 11.230 1.752 -16.999 1.00 87.62 292 ALA A CA 1
ATOM 2157 C C . ALA A 1 292 ? 10.777 0.338 -17.335 1.00 87.62 292 ALA A C 1
ATOM 2159 O O . ALA A 1 292 ? 11.605 -0.534 -17.568 1.00 87.62 292 ALA A O 1
ATOM 2160 N N . PHE A 1 293 ? 9.471 0.135 -17.455 1.00 89.00 293 PHE A N 1
ATOM 2161 C CA . PHE A 1 293 ? 8.864 -1.182 -17.628 1.00 89.00 293 PHE A CA 1
ATOM 2162 C C . PHE A 1 293 ? 8.109 -1.243 -18.957 1.00 89.00 293 PHE A C 1
ATOM 2164 O O . PHE A 1 293 ? 7.473 -0.251 -19.328 1.00 89.00 293 PHE A O 1
ATOM 2171 N N . PRO A 1 294 ? 8.145 -2.367 -19.694 1.00 87.38 294 PRO A N 1
ATOM 2172 C CA . PRO A 1 294 ? 7.152 -2.640 -20.729 1.00 87.38 294 PRO A CA 1
ATOM 2173 C C . PRO A 1 294 ? 5.729 -2.483 -20.168 1.00 87.38 294 PRO A C 1
ATOM 2175 O O . PRO A 1 294 ? 5.468 -2.881 -19.035 1.00 87.38 294 PRO A O 1
ATOM 2178 N N . ALA A 1 295 ? 4.829 -1.870 -20.939 1.00 85.50 295 ALA A N 1
ATOM 2179 C CA . ALA A 1 295 ? 3.456 -1.599 -20.508 1.00 85.50 295 ALA A CA 1
ATOM 2180 C C . ALA A 1 295 ? 2.462 -2.568 -21.161 1.00 85.50 295 ALA A C 1
ATOM 2182 O O . ALA A 1 295 ? 2.587 -2.881 -22.346 1.00 85.50 295 ALA A O 1
ATOM 2183 N N . GLY A 1 296 ? 1.419 -2.976 -20.437 1.00 80.81 296 GLY A N 1
ATOM 2184 C CA . GLY A 1 296 ? 0.368 -3.845 -20.984 1.00 80.81 296 GLY A CA 1
ATOM 2185 C C . GLY A 1 296 ? -0.569 -3.157 -21.985 1.00 80.81 296 GLY A C 1
ATOM 2186 O O . GLY A 1 296 ? -1.395 -3.822 -22.605 1.00 80.81 296 GLY A O 1
ATOM 2187 N N . SER A 1 297 ? -0.436 -1.839 -22.200 1.00 80.75 297 SER A N 1
ATOM 2188 C CA . SER A 1 297 ? -1.195 -1.103 -23.225 1.00 80.75 297 SER A CA 1
ATOM 2189 C C . SER A 1 297 ? -0.788 -1.446 -24.660 1.00 80.75 297 SER A C 1
ATOM 2191 O O . SER A 1 297 ? -1.549 -1.175 -25.589 1.00 80.75 297 SER A O 1
ATOM 2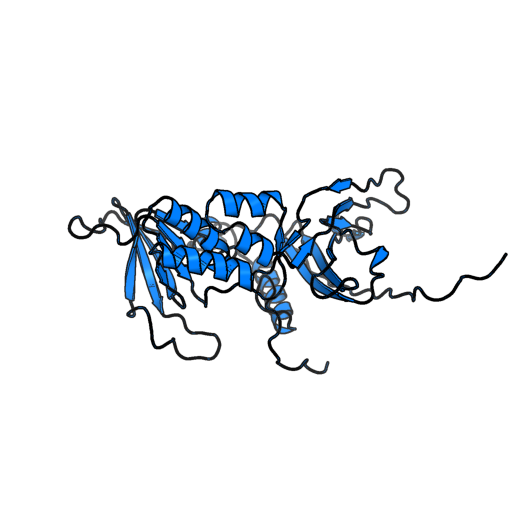193 N N . GLY A 1 298 ? 0.394 -2.035 -24.861 1.00 78.81 298 GLY A N 1
ATOM 2194 C CA . GLY A 1 298 ? 0.843 -2.498 -26.167 1.00 78.81 298 GLY A CA 1
ATOM 2195 C C . GLY A 1 298 ? 2.328 -2.865 -26.191 1.00 78.81 298 GLY A C 1
ATOM 2196 O O . GLY A 1 298 ? 3.117 -2.344 -25.406 1.00 78.81 298 GLY A O 1
ATOM 2197 N N . PRO A 1 299 ? 2.761 -3.713 -27.138 1.00 74.25 299 PRO A N 1
ATOM 2198 C CA . PRO A 1 299 ? 4.123 -4.251 -27.151 1.00 74.25 299 PRO A CA 1
ATOM 2199 C C . PRO A 1 299 ? 5.207 -3.191 -27.427 1.00 74.25 299 PRO A C 1
ATOM 2201 O O . PRO A 1 299 ? 6.381 -3.410 -27.133 1.00 74.25 299 PRO A O 1
ATOM 2204 N N . GLY A 1 300 ? 4.830 -2.031 -27.972 1.00 69.12 300 GLY A N 1
ATOM 2205 C CA . GLY A 1 300 ? 5.717 -0.886 -28.193 1.00 69.12 300 GLY A CA 1
ATOM 2206 C C . GLY A 1 300 ? 5.643 0.196 -27.113 1.00 69.12 300 GLY A C 1
ATOM 2207 O O . GLY A 1 300 ? 6.224 1.266 -27.311 1.00 69.12 300 GLY A O 1
ATOM 2208 N N . ASP A 1 301 ? 4.933 -0.042 -26.008 1.00 75.12 301 ASP A N 1
ATOM 2209 C CA . ASP A 1 301 ? 4.706 0.946 -24.954 1.00 75.12 301 ASP A CA 1
ATOM 2210 C C . ASP A 1 301 ? 5.568 0.649 -23.711 1.00 75.12 301 ASP A C 1
ATOM 2212 O O . ASP A 1 301 ? 5.910 -0.499 -23.407 1.00 75.12 301 ASP A O 1
ATOM 2216 N N . ARG A 1 302 ? 5.948 1.708 -22.987 1.00 75.25 302 ARG A N 1
ATOM 2217 C CA . ARG A 1 302 ? 6.662 1.642 -21.707 1.00 75.25 302 ARG A CA 1
ATOM 2218 C C . ARG A 1 302 ? 6.092 2.613 -20.684 1.00 75.25 302 ARG A C 1
ATOM 2220 O O . ARG A 1 302 ? 5.867 3.785 -20.992 1.00 75.25 302 ARG A O 1
ATOM 2227 N N . LEU A 1 303 ? 5.994 2.155 -19.442 1.00 61.06 303 LEU A N 1
ATOM 2228 C CA . LEU A 1 303 ? 5.912 3.008 -18.262 1.00 61.06 303 LEU A CA 1
ATOM 2229 C C . LEU A 1 303 ? 7.323 3.490 -17.922 1.00 61.06 303 LEU A C 1
ATOM 2231 O O . LEU A 1 303 ? 8.261 2.698 -17.932 1.00 61.06 303 LEU A O 1
ATOM 2235 N N . ARG A 1 304 ? 7.495 4.788 -17.666 1.00 54.22 304 ARG A N 1
ATOM 2236 C CA . ARG A 1 304 ? 8.779 5.370 -17.260 1.00 54.22 304 ARG A CA 1
ATOM 2237 C C . ARG A 1 304 ? 8.599 6.249 -16.038 1.00 54.22 304 ARG A C 1
ATOM 2239 O O . ARG A 1 304 ? 7.755 7.140 -16.040 1.00 54.22 304 ARG A O 1
ATOM 2246 N N . HIS A 1 305 ? 9.471 6.089 -15.060 1.00 57.66 305 HIS A N 1
ATOM 2247 C CA . HIS A 1 305 ? 9.546 6.911 -13.866 1.00 57.66 305 HIS A CA 1
ATOM 2248 C C . HIS A 1 305 ? 10.959 7.461 -13.733 1.00 57.66 305 HIS A C 1
ATOM 2250 O O . HIS A 1 305 ? 11.942 6.748 -13.921 1.00 57.66 305 HIS A O 1
ATOM 2256 N N . ARG A 1 306 ? 11.067 8.755 -13.443 1.00 50.22 306 ARG A N 1
ATOM 2257 C CA . ARG A 1 306 ? 12.329 9.410 -13.110 1.00 50.22 306 ARG A CA 1
ATOM 2258 C C . ARG A 1 306 ? 12.342 9.708 -11.624 1.00 50.22 306 ARG A C 1
ATOM 2260 O O . ARG A 1 306 ? 11.474 10.438 -11.142 1.00 50.22 306 ARG A O 1
ATOM 2267 N N . THR A 1 307 ? 13.361 9.204 -10.945 1.00 54.94 307 THR A N 1
ATOM 2268 C CA . THR A 1 307 ? 13.541 9.375 -9.510 1.00 54.94 307 THR A CA 1
ATOM 2269 C C . THR A 1 307 ? 14.662 10.366 -9.213 1.00 54.94 307 THR A C 1
ATOM 2271 O O . THR A 1 307 ? 15.757 10.306 -9.779 1.00 54.94 307 THR A O 1
ATOM 2274 N N . LEU A 1 308 ? 14.358 11.303 -8.317 1.00 50.47 308 LEU A N 1
ATOM 2275 C CA . LEU A 1 308 ? 15.228 12.360 -7.816 1.00 50.47 308 LEU A CA 1
ATOM 2276 C C . LEU A 1 308 ? 15.430 12.154 -6.305 1.00 50.47 308 LEU A C 1
ATOM 2278 O O . LEU A 1 308 ? 14.599 12.612 -5.514 1.00 50.47 308 LEU A O 1
ATOM 2282 N N . PRO A 1 309 ? 16.495 11.453 -5.878 1.00 44.28 309 PRO A N 1
ATOM 2283 C CA . PRO A 1 309 ? 16.813 11.329 -4.465 1.00 44.28 309 PRO A CA 1
ATOM 2284 C C . PRO A 1 309 ? 17.509 12.597 -3.957 1.00 44.28 309 PRO A C 1
ATOM 2286 O O . PRO A 1 309 ? 18.474 13.081 -4.549 1.00 44.28 309 PRO A O 1
ATOM 2289 N N . SER A 1 310 ? 17.038 13.132 -2.830 1.00 41.06 310 SER A N 1
ATOM 2290 C CA . SER A 1 310 ? 17.740 14.167 -2.065 1.00 41.06 310 SER A CA 1
ATOM 2291 C C . SER A 1 310 ? 18.087 13.645 -0.676 1.00 41.06 310 SER A C 1
ATOM 2293 O O . SER A 1 310 ? 17.196 13.246 0.075 1.00 41.06 310 SER A O 1
ATOM 2295 N N . SER A 1 311 ? 19.372 13.712 -0.314 1.00 37.81 311 SER A N 1
ATOM 2296 C CA . SER A 1 311 ? 19.885 13.362 1.017 1.00 37.81 311 SER A CA 1
ATOM 2297 C C . SER A 1 311 ? 19.778 14.495 2.044 1.00 37.81 311 SER A C 1
ATOM 2299 O O . SER A 1 311 ? 20.263 14.354 3.162 1.00 37.81 311 SER A O 1
ATOM 2301 N N . SER A 1 312 ? 19.160 15.639 1.709 1.00 35.59 312 SER A N 1
ATOM 2302 C CA . SER A 1 312 ? 18.776 16.607 2.741 1.00 35.59 312 SER A CA 1
ATOM 2303 C C . SER A 1 312 ? 17.597 17.519 2.354 1.00 35.59 312 SER A C 1
ATOM 2305 O O . SER A 1 312 ? 17.547 18.055 1.241 1.00 35.59 312 SER A O 1
ATOM 2307 N N . PRO A 1 313 ? 16.665 17.797 3.287 1.00 36.31 313 PRO A N 1
ATOM 2308 C CA . PRO A 1 313 ? 15.546 18.730 3.110 1.00 36.31 313 PRO A CA 1
ATOM 2309 C C . PRO A 1 313 ? 15.971 20.213 3.139 1.00 36.31 313 PRO A C 1
ATOM 2311 O O . PRO A 1 313 ? 15.192 21.071 3.523 1.00 36.31 313 PRO A O 1
ATOM 2314 N N . LYS A 1 314 ? 17.207 20.565 2.761 1.00 31.34 314 LYS A N 1
ATOM 2315 C CA . LYS A 1 314 ? 17.647 21.971 2.614 1.00 31.34 314 LYS A CA 1
ATOM 2316 C C . LYS A 1 314 ? 17.699 22.442 1.150 1.00 31.34 314 LYS A C 1
ATOM 2318 O O . LYS A 1 314 ? 18.086 23.575 0.893 1.00 31.34 314 LYS A O 1
ATOM 2323 N N . ARG A 1 315 ? 17.328 21.602 0.176 1.00 45.16 315 ARG A N 1
ATOM 2324 C CA . ARG A 1 315 ? 17.743 21.772 -1.235 1.00 45.16 315 ARG A CA 1
ATOM 2325 C C . ARG A 1 315 ? 16.651 22.314 -2.162 1.00 45.16 315 ARG A C 1
ATOM 2327 O O . ARG A 1 315 ? 15.469 22.112 -1.935 1.00 45.16 315 ARG A O 1
ATOM 2334 N N . THR A 1 316 ? 17.024 22.997 -3.234 1.00 29.36 316 THR A N 1
ATOM 2335 C CA . THR A 1 316 ? 16.090 23.402 -4.298 1.00 29.36 316 THR A CA 1
ATOM 2336 C C . THR A 1 316 ? 15.931 22.251 -5.288 1.00 29.36 316 THR A C 1
ATOM 2338 O O . THR A 1 316 ? 16.924 21.695 -5.755 1.00 29.36 316 THR A O 1
ATOM 2341 N N . LEU A 1 317 ? 14.691 21.879 -5.602 1.00 33.12 317 LEU A N 1
ATOM 2342 C CA . LEU A 1 317 ? 14.382 20.846 -6.583 1.00 33.12 317 LEU A CA 1
ATOM 2343 C C . LEU A 1 317 ? 14.385 21.476 -7.988 1.00 33.12 317 LEU A C 1
ATOM 2345 O O . LEU A 1 317 ? 13.394 22.045 -8.432 1.00 33.12 317 LEU A O 1
ATOM 2349 N N . GLY A 1 318 ? 15.528 21.437 -8.673 1.00 24.80 318 GLY A N 1
ATOM 2350 C CA . GLY A 1 318 ? 15.651 21.922 -10.049 1.00 24.80 318 GLY A CA 1
ATOM 2351 C C . GLY A 1 318 ? 15.295 20.834 -11.060 1.00 24.80 318 GLY A C 1
ATOM 2352 O O . GLY A 1 318 ? 16.122 19.972 -11.349 1.00 24.80 318 GLY A O 1
ATOM 2353 N N . LEU A 1 319 ? 14.087 20.875 -11.627 1.00 29.36 319 LEU A N 1
ATOM 2354 C CA . LEU A 1 319 ? 13.730 20.072 -12.799 1.00 29.36 319 LEU A CA 1
ATOM 2355 C C . LEU A 1 319 ? 14.308 20.742 -14.054 1.00 29.36 319 LEU A C 1
ATOM 2357 O O . LEU A 1 319 ? 13.783 21.743 -14.530 1.00 29.36 319 LEU A O 1
ATOM 2361 N N . SER A 1 320 ? 15.392 20.190 -14.599 1.00 22.61 320 SER A N 1
ATOM 2362 C CA . SER A 1 320 ? 15.836 20.503 -15.961 1.00 22.61 320 SER A CA 1
ATOM 2363 C C . SER A 1 320 ? 15.325 19.411 -16.901 1.00 22.61 320 SER A C 1
ATOM 2365 O O . SER A 1 320 ? 15.671 18.230 -16.758 1.00 22.61 320 SER A O 1
ATOM 2367 N N . PHE A 1 321 ? 14.458 19.808 -17.834 1.00 23.72 321 PHE A N 1
ATOM 2368 C CA . PHE A 1 321 ? 14.146 19.033 -19.027 1.00 23.72 321 PHE A CA 1
ATOM 2369 C C . PHE A 1 321 ? 15.270 19.277 -20.027 1.00 23.72 321 PHE A C 1
ATOM 2371 O O . PHE A 1 321 ? 15.450 20.402 -20.485 1.00 23.72 321 PHE A O 1
ATOM 2378 N N . ASN A 1 322 ? 16.037 18.238 -20.341 1.00 21.80 322 ASN A N 1
ATOM 2379 C CA . ASN A 1 322 ? 16.902 18.256 -21.509 1.00 21.80 322 ASN A CA 1
ATOM 2380 C C . ASN A 1 322 ? 16.330 17.233 -22.492 1.00 21.80 322 ASN A C 1
ATOM 2382 O O . ASN A 1 322 ? 16.523 16.027 -22.327 1.00 21.80 322 ASN A O 1
ATOM 2386 N N . GLU A 1 323 ? 15.554 17.712 -23.463 1.00 23.53 323 GLU A N 1
ATOM 2387 C CA . GLU A 1 323 ? 15.202 16.920 -24.635 1.00 23.53 323 GLU A CA 1
ATOM 2388 C C . GLU A 1 323 ? 16.488 16.639 -25.411 1.00 23.53 323 GLU A C 1
ATOM 2390 O O . GLU A 1 323 ? 17.101 17.529 -25.995 1.00 23.53 323 GLU A O 1
ATOM 2395 N N . SER A 1 324 ? 16.907 15.378 -25.433 1.00 22.86 324 SER A N 1
ATOM 2396 C CA . SER A 1 324 ? 17.785 14.886 -26.491 1.00 22.86 324 SER A CA 1
ATOM 2397 C C . SER A 1 324 ? 17.089 13.749 -27.226 1.00 22.86 324 SER A C 1
ATOM 2399 O O . SER A 1 324 ? 17.556 12.618 -27.285 1.00 22.86 324 SER A O 1
ATOM 2401 N N . SER A 1 325 ? 15.946 14.064 -27.836 1.00 25.34 325 SER A N 1
ATOM 2402 C CA . SER A 1 325 ? 15.451 13.301 -28.977 1.00 25.34 325 SER A CA 1
ATOM 2403 C C . SER A 1 325 ? 16.362 13.589 -30.174 1.00 25.34 325 SER A C 1
ATOM 2405 O O . SER A 1 325 ? 16.060 14.425 -31.025 1.00 25.34 325 SER A O 1
ATOM 2407 N N . ARG A 1 326 ? 17.517 12.922 -30.248 1.00 24.58 326 ARG A N 1
ATOM 2408 C CA . ARG A 1 326 ? 18.199 12.755 -31.535 1.00 24.58 326 ARG A CA 1
ATOM 2409 C C . ARG A 1 326 ? 17.633 11.511 -32.196 1.00 24.58 326 ARG A C 1
ATOM 2411 O O . ARG A 1 326 ? 18.063 10.398 -31.926 1.00 24.58 326 ARG A O 1
ATOM 2418 N N . ASP A 1 327 ? 16.601 11.777 -32.990 1.00 25.36 327 ASP A N 1
ATOM 2419 C CA . ASP A 1 327 ? 16.167 11.059 -34.186 1.00 25.36 327 ASP A CA 1
ATOM 2420 C C . ASP A 1 327 ? 17.085 9.876 -34.551 1.00 25.36 327 ASP A C 1
ATOM 2422 O O . ASP A 1 327 ? 18.134 10.034 -35.180 1.00 25.36 327 ASP A O 1
ATOM 2426 N N . CYS A 1 328 ? 16.702 8.674 -34.112 1.00 25.38 328 CYS A N 1
ATOM 2427 C CA . CYS A 1 328 ? 17.338 7.428 -34.524 1.00 25.38 328 CYS A CA 1
ATOM 2428 C C . CYS A 1 328 ? 16.728 6.993 -35.864 1.00 25.38 328 CYS A C 1
ATOM 2430 O O . CYS A 1 328 ? 16.119 5.937 -35.999 1.00 25.38 328 CYS A O 1
ATOM 2432 N N . SER A 1 329 ? 16.849 7.857 -36.867 1.00 26.80 329 SER A N 1
ATOM 2433 C CA . SER A 1 329 ? 16.585 7.524 -38.255 1.00 26.80 329 SER A CA 1
ATOM 2434 C C . SER A 1 329 ? 17.684 8.162 -39.106 1.00 26.80 329 SER A C 1
ATOM 2436 O O . SER A 1 329 ? 17.971 9.348 -38.999 1.00 26.80 329 SER A O 1
ATOM 2438 N N . LYS A 1 330 ? 18.319 7.346 -39.959 1.00 26.55 330 LYS A N 1
ATOM 2439 C CA . LYS A 1 330 ? 19.458 7.650 -40.857 1.00 26.55 330 LYS A CA 1
ATOM 2440 C C . LYS A 1 330 ? 20.858 7.447 -40.258 1.00 26.55 330 LYS A C 1
ATOM 2442 O O . LYS A 1 330 ? 21.528 8.389 -39.851 1.00 26.55 330 LYS A O 1
ATOM 2447 N N . LYS A 1 331 ? 21.382 6.228 -40.430 1.00 26.06 331 LYS A N 1
ATOM 2448 C CA . LYS A 1 331 ? 22.528 5.960 -41.329 1.00 26.06 331 LYS A CA 1
ATOM 2449 C C . LYS A 1 331 ? 22.812 4.457 -41.391 1.00 26.06 331 LYS A C 1
ATOM 2451 O O . LYS A 1 331 ? 23.652 3.927 -40.681 1.00 26.06 331 LYS A O 1
ATOM 2456 N N . GLN A 1 332 ? 22.127 3.792 -42.314 1.00 26.73 332 GLN A N 1
ATOM 2457 C CA . GLN A 1 332 ? 22.595 2.551 -42.915 1.00 26.73 332 GLN A CA 1
ATOM 2458 C C . GLN A 1 332 ? 22.960 2.907 -44.362 1.00 26.73 332 GLN A C 1
ATOM 2460 O O . GLN A 1 332 ? 22.086 3.068 -45.2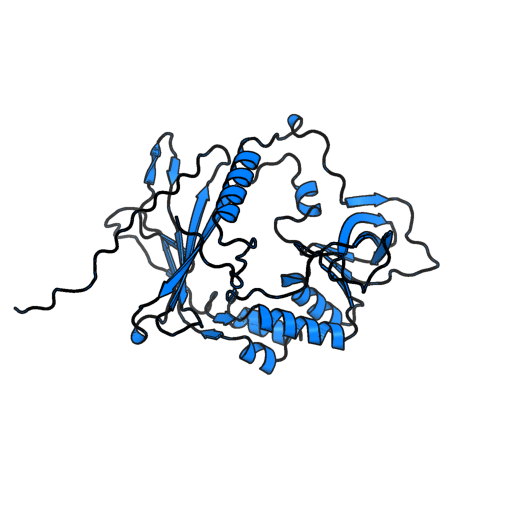12 1.00 26.73 332 GLN A O 1
ATOM 2465 N N . ARG A 1 333 ? 24.246 3.146 -44.631 1.00 24.20 333 ARG A N 1
ATOM 2466 C CA . ARG A 1 333 ? 24.813 3.158 -45.987 1.00 24.20 333 ARG A CA 1
ATOM 2467 C C . ARG A 1 333 ? 26.248 2.635 -45.920 1.00 24.20 333 ARG A C 1
ATOM 2469 O O . ARG A 1 333 ? 27.047 3.202 -45.186 1.00 24.20 333 ARG A O 1
ATOM 2476 N N . ARG A 1 334 ? 26.471 1.560 -46.692 1.00 25.95 334 ARG A N 1
ATOM 2477 C CA . ARG A 1 334 ? 27.700 1.082 -47.371 1.00 25.95 334 ARG A CA 1
ATOM 2478 C C . ARG A 1 334 ? 28.908 2.015 -47.175 1.00 25.95 334 ARG A C 1
ATOM 2480 O O . ARG A 1 334 ? 28.767 3.209 -47.423 1.00 25.95 334 ARG A O 1
ATOM 2487 N N . VAL A 1 335 ? 30.093 1.548 -46.795 1.00 30.34 335 VAL A N 1
ATOM 2488 C CA . VAL A 1 335 ? 30.906 0.422 -47.300 1.00 30.34 335 VAL A CA 1
ATOM 2489 C C . VAL A 1 335 ? 31.669 -0.199 -46.137 1.00 30.34 335 VAL A C 1
ATOM 2491 O O . VAL A 1 335 ? 32.070 0.584 -45.249 1.00 30.34 335 VAL A O 1
#

Solvent-accessible surface area (backbone atoms only — not comparable to full-atom values): 18906 Å² total; per-residue (Å²): 132,84,81,77,79,87,71,83,72,63,46,51,106,81,60,42,83,44,74,67,33,54,53,49,52,51,50,53,49,53,49,58,47,70,53,54,45,58,82,73,40,56,82,68,68,83,36,70,44,81,42,91,60,57,85,48,93,90,55,75,56,80,17,49,34,32,30,35,21,30,61,69,28,37,50,59,45,18,34,42,30,72,73,68,47,46,31,36,31,38,14,48,46,80,74,59,35,44,81,64,65,42,67,40,22,64,68,65,54,48,51,35,34,76,46,63,25,31,51,71,66,56,52,58,70,21,50,59,38,76,39,61,42,23,31,35,30,63,33,71,46,88,86,48,87,81,58,61,77,44,73,40,69,72,48,54,26,26,33,30,36,30,38,53,47,38,49,51,20,44,54,53,25,45,75,69,69,32,45,78,34,51,30,28,32,76,74,33,35,39,41,27,84,76,25,32,38,30,40,31,37,73,28,56,56,94,95,53,72,56,73,98,72,78,70,71,81,68,50,68,51,35,14,58,40,78,43,88,40,51,60,97,77,24,64,61,60,48,38,78,45,50,39,57,79,71,75,58,48,76,47,75,50,76,51,76,48,73,81,48,60,53,91,74,46,45,48,31,29,70,44,30,23,93,48,38,61,39,80,73,57,96,89,38,72,45,52,56,32,31,30,32,37,64,31,64,92,35,64,29,27,29,40,35,32,41,36,45,68,37,80,53,60,85,67,84,89,79,85,79,85,77,88,76,84,73,74,93,70,90,86,90,73,90,131

Secondary structure (DSSP, 8-state):
-PPPP-S-----TTS--SHHHHHHHHHHHHHHHH---GGGG-SPP-SEEE-SS-S-TTS--SEEEEEE-HHHHHHHHHHHHHTT--EEEE-SS-----SSPEEE-HHHHHHHHHTTSS-HHHHHHHEEEE---EEEEE--STT-TT--PEEETTSS-EEE-HHHHHHHHHHHHHHTT-EEETTEEEEEEEEETTEEEEEEEEPPPTTSPPPSSS--TTPEEEEEEEEE-SGGG-HHHHHHTTT---S-EEEEEEEEE----TTT-S-EEEEEE-SPPEE-STT-EE--EEEEEE-TT-TT-EEEEEEEEES-TT---------------------

Mean predicted aligned error: 10.53 Å

InterPro domains:
  IPR036188 FAD/NAD(P)-binding domain superfamily [G3DSA:3.50.50.60] (63-263)
  IPR036188 FAD/NAD(P)-binding domain superfamily [SSF51905] (64-293)